Protein AF-A0AA86QGQ4-F1 (afdb_monomer_lite)

InterPro domains:
  IPR000477 Reverse transcriptase domain [PF00078] (1-124)
  IPR000477 Reverse transcriptase domain [PS50878] (1-135)
  IPR043128 Reverse transcriptase/Diguanylate cyclase domain [G3DSA:3.30.70.270] (1-129)
  IPR043502 DNA/RNA polymerase superfamily [SSF56672] (52-136)

Structure (mmCIF, N/CA/C/O backbone):
data_AF-A0AA86QGQ4-F1
#
_entry.id   AF-A0AA86QGQ4-F1
#
loop_
_atom_site.group_PDB
_atom_site.id
_atom_site.type_symbol
_atom_site.label_atom_id
_atom_site.label_alt_id
_atom_site.label_comp_id
_atom_site.label_asym_id
_atom_site.label_entity_id
_atom_site.label_seq_id
_atom_site.pdbx_PDB_ins_code
_atom_site.Cartn_x
_atom_site.Cartn_y
_atom_site.Cartn_z
_atom_site.occupancy
_atom_site.B_iso_or_equiv
_atom_site.auth_seq_id
_atom_site.auth_comp_id
_atom_site.auth_asym_id
_atom_site.auth_atom_id
_atom_site.pdbx_PDB_model_num
ATOM 1 N N . MET A 1 1 ? -1.378 15.084 10.451 1.00 90.00 1 MET A N 1
ATOM 2 C CA . MET A 1 1 ? -1.989 13.737 10.578 1.00 90.00 1 MET A CA 1
ATOM 3 C C . MET A 1 1 ? -1.169 12.907 11.557 1.00 90.00 1 MET A C 1
ATOM 5 O O . MET A 1 1 ? -0.053 13.309 11.856 1.00 90.00 1 MET A O 1
ATOM 9 N N . MET A 1 2 ? -1.687 11.784 12.059 1.00 92.56 2 MET A N 1
ATOM 10 C CA . MET A 1 2 ? -0.962 10.880 12.962 1.00 92.56 2 MET A CA 1
ATOM 11 C C . MET A 1 2 ? -1.089 9.427 12.526 1.00 92.56 2 MET A C 1
ATOM 13 O O . MET A 1 2 ? -2.192 9.002 12.208 1.00 92.56 2 MET A O 1
ATOM 17 N N . LYS A 1 3 ? 0.007 8.668 12.547 1.00 94.50 3 LYS A N 1
ATOM 18 C CA . LYS A 1 3 ? 0.001 7.211 12.410 1.00 94.50 3 LYS A CA 1
ATOM 19 C C . LYS A 1 3 ? -0.144 6.555 13.783 1.00 94.50 3 LYS A C 1
ATOM 21 O O . LYS A 1 3 ? 0.534 6.955 14.728 1.00 94.50 3 LYS A O 1
ATOM 26 N N . ILE A 1 4 ? -0.987 5.532 13.864 1.00 95.62 4 ILE A N 1
ATOM 27 C CA . ILE A 1 4 ? -1.100 4.610 14.997 1.00 95.62 4 ILE A CA 1
ATOM 28 C C . ILE A 1 4 ? -0.509 3.260 14.572 1.00 95.62 4 ILE A C 1
ATOM 30 O O . ILE A 1 4 ? -0.782 2.787 13.472 1.00 95.62 4 ILE A O 1
ATOM 34 N N . ASP A 1 5 ? 0.311 2.663 15.438 1.00 94.19 5 ASP A N 1
ATOM 35 C CA . ASP A 1 5 ? 0.969 1.364 15.236 1.00 94.19 5 ASP A CA 1
ATOM 36 C C . ASP A 1 5 ? 0.433 0.380 16.285 1.00 94.19 5 ASP A C 1
ATOM 38 O O . ASP A 1 5 ? 0.566 0.611 17.492 1.00 94.19 5 ASP A O 1
ATOM 42 N N . ILE A 1 6 ? -0.203 -0.701 15.833 1.00 94.06 6 ILE A N 1
ATOM 43 C CA . ILE A 1 6 ? -0.703 -1.771 16.703 1.00 94.06 6 ILE A CA 1
ATOM 44 C C . ILE A 1 6 ? 0.440 -2.761 16.928 1.00 94.06 6 ILE A C 1
ATOM 46 O O . ILE A 1 6 ? 1.059 -3.242 15.977 1.00 94.06 6 ILE A O 1
ATOM 50 N N . GLN A 1 7 ? 0.731 -3.098 18.182 1.00 93.12 7 GLN A N 1
ATOM 51 C CA . GLN A 1 7 ? 1.764 -4.079 18.477 1.00 93.12 7 GLN A CA 1
ATOM 52 C C . GLN A 1 7 ? 1.307 -5.471 18.010 1.00 93.12 7 GLN A C 1
ATOM 54 O O . GLN A 1 7 ? 0.253 -5.954 18.411 1.00 93.12 7 GLN A O 1
ATOM 59 N N . ASN A 1 8 ? 2.104 -6.108 17.143 1.00 89.19 8 ASN A N 1
ATOM 60 C CA . ASN A 1 8 ? 1.915 -7.488 16.675 1.00 89.19 8 ASN A CA 1
ATOM 61 C C . ASN A 1 8 ? 0.456 -7.842 16.302 1.00 89.19 8 ASN A C 1
ATOM 63 O O . ASN A 1 8 ? -0.016 -8.910 16.684 1.00 89.19 8 ASN A O 1
ATOM 67 N N . ALA A 1 9 ? -0.261 -6.968 15.585 1.00 89.44 9 ALA A N 1
ATOM 68 C CA . ALA A 1 9 ? -1.728 -6.971 15.482 1.00 89.44 9 ALA A CA 1
ATOM 69 C C . ALA A 1 9 ? -2.380 -8.357 15.251 1.00 89.44 9 ALA A C 1
ATOM 71 O O . ALA A 1 9 ? -3.313 -8.751 15.948 1.00 89.44 9 ALA A O 1
ATOM 72 N N . PHE A 1 10 ? -1.839 -9.150 14.327 1.00 89.50 10 PHE A N 1
ATOM 73 C CA . PHE A 1 10 ? -2.309 -10.509 14.033 1.00 89.50 10 PHE A CA 1
ATOM 74 C C . PHE A 1 10 ? -2.139 -11.502 15.204 1.00 89.50 10 PHE A C 1
ATOM 76 O O . PHE A 1 10 ? -2.973 -12.384 15.406 1.00 89.50 10 PHE A O 1
ATOM 83 N N . ASN A 1 11 ? -1.082 -11.353 16.001 1.00 85.94 11 ASN A N 1
ATOM 84 C CA . ASN A 1 11 ? -0.767 -12.221 17.135 1.00 85.94 11 ASN A CA 1
ATOM 85 C C . ASN A 1 11 ? -1.476 -11.768 18.426 1.00 85.94 11 ASN A C 1
ATOM 87 O O . ASN A 1 11 ? -1.742 -12.599 19.285 1.00 85.94 11 ASN A O 1
ATOM 91 N N . GLU A 1 12 ? -1.783 -10.473 18.569 1.00 85.25 12 GLU A N 1
ATOM 92 C CA . GLU A 1 12 ? -2.537 -9.926 19.714 1.00 85.25 12 GLU A CA 1
ATOM 93 C C . GLU A 1 12 ? -4.067 -9.999 19.523 1.00 85.25 12 GLU A C 1
ATOM 95 O O . GLU A 1 12 ? -4.822 -9.627 20.419 1.00 85.25 12 GLU A O 1
ATOM 100 N N . THR A 1 13 ? -4.551 -10.521 18.389 1.00 88.00 13 THR A N 1
ATOM 101 C CA . THR A 1 13 ? -5.991 -10.713 18.157 1.00 88.00 13 THR A CA 1
ATOM 102 C C . THR A 1 13 ? -6.551 -11.831 19.042 1.00 88.00 13 THR A C 1
ATOM 104 O O . THR A 1 13 ? -6.315 -13.014 18.802 1.00 88.00 13 THR A O 1
ATOM 107 N N . GLN A 1 14 ? -7.336 -11.450 20.051 1.00 88.06 14 GLN A N 1
ATOM 108 C CA . GLN A 1 14 ? -8.013 -12.376 20.964 1.00 88.06 14 GLN A CA 1
ATOM 109 C C . GLN A 1 14 ? -9.273 -12.982 20.318 1.00 88.06 14 GLN A C 1
ATOM 111 O O . GLN A 1 14 ? -9.925 -12.344 19.483 1.00 88.06 14 GLN A O 1
ATOM 116 N N . LEU A 1 15 ? -9.638 -14.209 20.712 1.00 89.00 15 LEU A N 1
ATOM 117 C CA . LEU A 1 15 ? -10.809 -14.910 20.166 1.00 89.00 15 LEU A CA 1
ATOM 118 C C . LEU A 1 15 ? -12.100 -14.139 20.456 1.00 89.00 15 LEU A C 1
ATOM 120 O O . LEU A 1 15 ? -12.967 -14.034 19.596 1.00 89.00 15 LEU A O 1
ATOM 124 N N . GLU A 1 16 ? -12.213 -13.592 21.658 1.00 91.00 16 GLU A N 1
ATOM 125 C CA . GLU A 1 16 ? -13.348 -12.826 22.156 1.00 91.00 16 GLU A CA 1
ATOM 126 C C . GLU A 1 16 ? -13.594 -11.585 21.283 1.00 91.00 16 GLU A C 1
ATOM 128 O O . GLU A 1 16 ? -14.725 -11.320 20.876 1.00 91.00 16 GLU A O 1
ATOM 133 N N . THR A 1 17 ? -12.522 -10.877 20.917 1.00 92.06 17 THR A N 1
ATOM 134 C CA . THR A 1 17 ? -12.557 -9.715 20.017 1.00 92.06 17 THR A CA 1
ATOM 135 C C . THR A 1 17 ? -12.925 -10.109 18.586 1.00 92.06 17 THR A C 1
ATOM 137 O O . THR A 1 17 ? -13.707 -9.413 17.938 1.00 92.06 17 THR A O 1
ATOM 140 N N . LEU A 1 18 ? -12.413 -11.243 18.095 1.00 93.62 18 LEU A N 1
ATOM 141 C CA . LEU A 1 18 ? -12.779 -11.792 16.787 1.00 93.62 18 LEU A CA 1
ATOM 142 C C . LEU A 1 18 ? -14.261 -12.205 16.731 1.00 93.62 18 LEU A C 1
ATOM 144 O O . LEU A 1 18 ? -14.951 -11.862 15.773 1.00 93.62 18 LEU A O 1
ATOM 148 N N . LEU A 1 19 ? -14.762 -12.908 17.751 1.00 93.88 19 LEU A N 1
ATOM 149 C CA . LEU A 1 19 ? -16.170 -13.297 17.866 1.00 93.88 19 LEU A CA 1
ATOM 150 C C . LEU A 1 19 ? -17.071 -12.060 17.911 1.00 93.88 19 LEU A C 1
ATOM 152 O O . LEU A 1 19 ? -17.974 -11.949 17.088 1.00 93.88 19 LEU A O 1
ATOM 156 N N . TYR A 1 20 ? -16.768 -11.090 18.778 1.00 94.81 20 TYR A N 1
ATOM 157 C CA . TYR A 1 20 ? -17.507 -9.829 18.858 1.00 94.81 20 TYR A CA 1
ATOM 158 C C . TYR A 1 20 ? -17.520 -9.076 17.516 1.00 94.81 20 TYR A C 1
ATOM 160 O O . TYR A 1 20 ? -18.579 -8.650 17.062 1.00 94.81 20 TYR A O 1
ATOM 168 N N . GLY A 1 21 ? -16.372 -8.978 16.836 1.00 94.94 21 GLY A N 1
ATOM 169 C CA . GLY A 1 21 ? -16.259 -8.337 15.522 1.00 94.94 21 GLY A CA 1
ATOM 170 C C . GLY A 1 21 ? -17.014 -9.052 14.393 1.00 94.94 21 GLY A C 1
ATOM 171 O O . GLY A 1 21 ? -17.469 -8.407 13.445 1.00 94.94 21 GLY A O 1
ATOM 172 N N . MET A 1 22 ? -17.193 -10.373 14.504 1.00 96.19 22 MET A N 1
ATOM 173 C CA . MET A 1 22 ? -18.050 -11.168 13.619 1.00 96.19 22 MET A CA 1
ATOM 174 C C . MET A 1 22 ? -19.542 -11.026 13.964 1.00 96.19 22 MET A C 1
ATOM 176 O O . MET A 1 22 ? -20.366 -10.924 13.055 1.00 96.19 22 MET A O 1
ATOM 180 N N . GLU A 1 23 ? -19.906 -10.980 15.248 1.00 95.25 23 GLU A N 1
ATOM 181 C CA . GLU A 1 23 ? -21.285 -10.770 15.709 1.00 95.25 23 GLU A CA 1
ATOM 182 C C . GLU A 1 23 ? -21.814 -9.383 15.324 1.00 95.25 23 GLU A C 1
ATOM 184 O O . GLU A 1 23 ? -22.908 -9.284 14.765 1.00 95.25 23 GLU A O 1
ATOM 189 N N . THR A 1 24 ? -21.033 -8.314 15.530 1.00 94.19 24 THR A N 1
ATOM 190 C CA . THR A 1 24 ? -21.421 -6.948 15.129 1.00 94.19 24 THR A CA 1
ATOM 191 C C . THR A 1 24 ? -21.590 -6.806 13.616 1.00 94.19 24 THR A C 1
ATOM 193 O O . THR A 1 24 ? -22.401 -6.003 13.163 1.00 94.19 24 THR A O 1
ATOM 196 N N . GLN A 1 25 ? -20.872 -7.615 12.828 1.00 94.38 25 GLN A N 1
ATOM 197 C CA . GLN A 1 25 ? -20.995 -7.683 11.366 1.00 94.38 25 GLN A CA 1
ATOM 198 C C . GLN A 1 25 ? -21.999 -8.749 10.883 1.00 94.38 25 GLN A C 1
ATOM 200 O O . GLN A 1 25 ? -22.049 -9.056 9.692 1.00 94.38 25 GLN A O 1
ATOM 205 N N . LEU A 1 26 ? -22.822 -9.296 11.788 1.00 95.69 26 LEU A N 1
ATOM 206 C CA . LEU A 1 26 ? -23.903 -10.250 11.502 1.00 95.69 26 LEU A CA 1
ATOM 207 C C . LEU A 1 26 ? -23.443 -11.541 10.792 1.00 95.69 26 LEU A C 1
ATOM 209 O O . LEU A 1 26 ? -24.221 -12.184 10.081 1.00 95.69 26 LEU A O 1
ATOM 213 N N . VAL A 1 27 ? -22.186 -11.952 10.992 1.00 95.25 27 VAL A N 1
ATOM 214 C CA . VAL A 1 27 ? -21.638 -13.196 10.432 1.00 95.25 27 VAL A CA 1
ATOM 215 C C . VAL A 1 27 ? -22.379 -14.396 11.044 1.00 95.25 27 VAL A C 1
ATOM 217 O O . VAL A 1 27 ? -22.382 -14.531 12.271 1.00 95.25 27 VAL A O 1
ATOM 220 N N . PRO A 1 28 ? -22.982 -15.302 10.244 1.00 96.38 28 PRO A N 1
ATOM 221 C CA . PRO A 1 28 ? -23.751 -16.430 10.771 1.00 96.38 28 PRO A CA 1
ATOM 222 C C . PRO A 1 28 ? -22.933 -17.340 11.693 1.00 96.38 28 PRO A C 1
ATOM 224 O O . PRO A 1 28 ? -21.787 -17.669 11.387 1.00 96.38 28 PRO A O 1
ATOM 227 N N . MET A 1 29 ? -23.542 -17.818 12.783 1.00 95.12 29 MET A N 1
ATOM 228 C CA . MET A 1 29 ? -22.889 -18.653 13.806 1.00 95.12 29 MET A CA 1
ATOM 229 C C . MET A 1 29 ? -22.156 -19.875 13.221 1.00 95.12 29 MET A C 1
ATOM 231 O O . MET A 1 29 ? -21.069 -20.225 13.671 1.00 95.12 29 MET A O 1
ATOM 235 N N . GLN A 1 30 ? -22.712 -20.510 12.185 1.00 95.44 30 GLN A N 1
ATOM 236 C CA . GLN A 1 30 ? -22.085 -21.644 11.498 1.00 95.44 30 GLN A CA 1
ATOM 237 C C . GLN A 1 30 ? -20.770 -21.240 10.810 1.00 95.44 30 GLN A C 1
ATOM 239 O O . GLN A 1 30 ? -19.799 -21.994 10.845 1.00 95.44 30 GLN A O 1
ATOM 244 N N . THR A 1 31 ? -20.722 -20.037 10.231 1.00 94.75 31 THR A N 1
ATOM 245 C CA . THR A 1 31 ? -19.514 -19.448 9.642 1.00 94.75 31 THR A CA 1
ATOM 246 C C . THR A 1 31 ? -18.506 -19.078 10.727 1.00 94.75 31 THR A C 1
ATOM 248 O O . THR A 1 31 ? -17.332 -19.397 10.576 1.00 94.75 31 THR A O 1
ATOM 251 N N . GLN A 1 32 ? -18.947 -18.487 11.845 1.00 94.25 32 GLN A N 1
ATOM 252 C CA . GLN A 1 32 ? -18.066 -18.178 12.979 1.00 94.25 32 GLN A CA 1
ATOM 253 C C . GLN A 1 32 ? -17.372 -19.442 13.511 1.00 94.25 32 GLN A C 1
ATOM 255 O O . GLN A 1 32 ? -16.147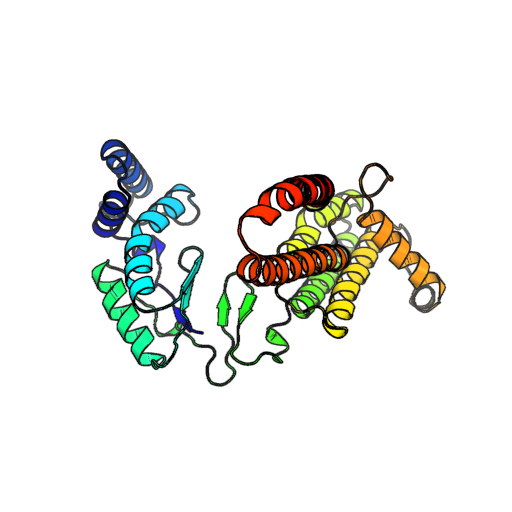 -19.499 13.573 1.00 94.25 32 GLN A O 1
ATOM 260 N N . LEU A 1 33 ? -18.144 -20.497 13.804 1.00 92.50 33 LEU A N 1
ATOM 261 C CA . LEU A 1 33 ? -17.621 -21.786 14.275 1.00 92.50 33 LEU A CA 1
ATOM 262 C C . LEU A 1 33 ? -16.640 -22.420 13.276 1.00 92.50 33 LEU A C 1
ATOM 264 O O . LEU A 1 33 ? -15.619 -22.975 13.683 1.00 92.50 33 LEU A O 1
ATOM 268 N N . TYR A 1 34 ? -16.919 -22.313 11.973 1.00 93.19 34 TYR A N 1
ATOM 269 C CA . TYR A 1 34 ? -16.023 -22.784 10.916 1.00 93.19 34 TYR A CA 1
ATOM 270 C C . TYR A 1 34 ? -14.697 -22.002 10.886 1.00 93.19 34 TYR A C 1
ATOM 272 O O . TYR A 1 34 ? -13.629 -22.614 10.856 1.00 93.19 34 TYR A O 1
ATOM 280 N N . LEU A 1 35 ? -14.747 -20.667 10.960 1.00 91.56 35 LEU A N 1
ATOM 281 C CA . LEU A 1 35 ? -13.560 -19.805 10.992 1.00 91.56 35 LEU A CA 1
ATOM 282 C C . LEU A 1 35 ? -12.705 -20.064 12.242 1.00 91.56 35 LEU A C 1
ATOM 284 O O . LEU A 1 35 ? -11.505 -20.313 12.120 1.00 91.56 35 LEU A O 1
ATOM 288 N N . CYS A 1 36 ? -13.316 -20.102 13.429 1.00 89.56 36 CYS A N 1
ATOM 289 C CA . CYS A 1 36 ? -12.626 -20.415 14.682 1.00 89.56 36 CYS A CA 1
ATOM 290 C C . CYS A 1 36 ? -11.993 -21.817 14.656 1.00 89.56 36 CYS A C 1
ATOM 292 O O . CYS A 1 36 ? -10.842 -21.973 15.063 1.00 89.56 36 CYS A O 1
ATOM 294 N N . GLY A 1 37 ? -12.692 -22.819 14.110 1.00 88.25 37 GLY A N 1
ATOM 295 C CA . GLY A 1 37 ? -12.154 -24.169 13.926 1.00 88.25 37 GLY A CA 1
ATOM 296 C C . GLY A 1 37 ? -10.944 -24.216 12.985 1.00 88.25 37 GLY A C 1
ATOM 297 O O . GLY A 1 37 ? -9.975 -24.920 13.268 1.00 88.25 37 GLY A O 1
ATOM 298 N N . LEU A 1 38 ? -10.943 -23.428 11.903 1.00 88.12 38 LEU A N 1
ATOM 299 C CA . LEU A 1 38 ? -9.787 -23.306 11.006 1.00 88.12 38 LEU A CA 1
ATOM 300 C C . LEU A 1 38 ? -8.592 -22.603 11.665 1.00 88.12 38 LEU A C 1
ATOM 302 O O . LEU A 1 38 ? -7.455 -23.005 11.415 1.00 88.12 38 LEU A O 1
ATOM 306 N N . ILE A 1 39 ? -8.815 -21.578 12.493 1.00 86.88 39 ILE A N 1
ATOM 307 C CA . ILE A 1 39 ? -7.749 -20.892 13.249 1.00 86.88 39 ILE A CA 1
ATOM 308 C C . ILE A 1 39 ? -7.145 -21.841 14.293 1.00 86.88 39 ILE A C 1
ATOM 310 O O . ILE A 1 39 ? -5.923 -21.970 14.387 1.00 86.88 39 ILE A O 1
ATOM 314 N N . GLN A 1 40 ? -7.985 -22.569 15.032 1.00 84.38 40 GLN A N 1
ATOM 315 C CA . GLN A 1 40 ? -7.541 -23.555 16.018 1.00 84.38 40 GLN A CA 1
ATOM 316 C C . GLN A 1 40 ? -6.762 -24.711 15.363 1.00 84.38 40 GLN A C 1
ATOM 318 O O . GLN A 1 40 ? -5.750 -25.163 15.899 1.00 84.38 40 GLN A O 1
ATOM 323 N N . ALA A 1 41 ? -7.185 -25.165 14.178 1.00 83.31 41 ALA A N 1
ATOM 324 C CA . ALA A 1 41 ? -6.483 -26.199 13.417 1.00 83.31 41 ALA A CA 1
ATOM 325 C C . ALA A 1 41 ? -5.104 -25.740 12.900 1.00 83.31 41 ALA A C 1
ATOM 327 O O . ALA A 1 41 ? -4.188 -26.556 12.801 1.00 83.31 41 ALA A O 1
ATOM 328 N N . GLN A 1 42 ? -4.924 -24.449 12.602 1.00 79.12 42 GLN A N 1
ATOM 329 C CA . GLN A 1 42 ? -3.620 -23.890 12.222 1.00 79.12 42 GLN A CA 1
ATOM 330 C C . GLN A 1 42 ? -2.667 -23.806 13.419 1.00 79.12 42 GLN A C 1
ATOM 332 O O . GLN A 1 42 ? -1.509 -24.207 13.311 1.00 79.12 42 GLN A O 1
ATOM 337 N N . ASN A 1 43 ? -3.170 -23.384 14.581 1.00 75.62 43 ASN A N 1
ATOM 338 C CA . ASN A 1 43 ? -2.402 -23.288 15.826 1.00 75.62 43 ASN A CA 1
ATOM 339 C C . ASN A 1 43 ? -2.235 -24.638 16.559 1.00 75.62 43 ASN A C 1
ATOM 341 O O . ASN A 1 43 ? -1.883 -24.673 17.731 1.00 75.62 43 ASN A O 1
ATOM 345 N N . CYS A 1 44 ? -2.418 -25.782 15.888 1.00 63.81 44 CYS A N 1
ATOM 346 C CA . CYS A 1 44 ? -2.459 -27.123 16.500 1.00 63.81 44 CYS A CA 1
ATOM 347 C C . CYS A 1 44 ? -1.176 -27.613 17.218 1.00 63.81 44 CYS A C 1
ATOM 349 O O . CYS A 1 44 ? -1.159 -28.729 17.738 1.00 63.81 44 CYS A O 1
ATOM 351 N N . ARG A 1 45 ? -0.107 -26.805 17.270 1.00 60.06 45 ARG A N 1
ATOM 352 C CA . ARG A 1 45 ? 1.091 -27.034 18.106 1.00 60.06 45 ARG A CA 1
ATOM 353 C C . ARG A 1 45 ? 1.092 -26.230 19.410 1.00 60.06 45 ARG A C 1
ATOM 355 O O . ARG A 1 45 ? 1.811 -26.595 20.334 1.00 60.06 45 ARG A O 1
ATOM 362 N N . GLU A 1 46 ? 0.297 -25.169 19.488 1.00 60.78 46 GLU A N 1
ATOM 363 C CA . GLU A 1 46 ? 0.141 -24.295 20.647 1.00 60.78 46 GLU A CA 1
ATOM 364 C C . GLU A 1 46 ? -1.255 -24.509 21.235 1.00 60.78 46 GLU A C 1
ATOM 366 O O . GLU A 1 46 ? -2.251 -23.937 20.794 1.00 60.78 46 GLU A O 1
ATOM 371 N N . THR A 1 47 ? -1.355 -25.385 22.234 1.00 48.59 47 THR A N 1
ATOM 372 C CA . THR A 1 47 ? -2.641 -25.689 22.865 1.00 48.59 47 THR A CA 1
ATOM 373 C C . THR A 1 47 ? -3.232 -24.435 23.514 1.00 48.59 47 THR A C 1
ATOM 375 O O . THR A 1 47 ? -2.752 -24.011 24.564 1.00 48.59 47 THR A O 1
ATOM 378 N N . ALA A 1 48 ? -4.303 -23.918 22.900 1.00 54.88 48 ALA A N 1
ATOM 379 C CA . ALA A 1 48 ? -5.077 -22.726 23.266 1.00 54.88 48 ALA A CA 1
ATOM 380 C C . ALA A 1 48 ? -4.562 -21.346 22.791 1.00 54.88 48 ALA A C 1
ATOM 382 O O . ALA A 1 48 ? -5.030 -20.340 23.321 1.00 54.88 48 ALA A O 1
ATOM 383 N N . SER A 1 49 ? -3.704 -21.255 21.762 1.00 61.88 49 SER A N 1
ATOM 384 C CA . SER A 1 49 ? -3.532 -19.982 21.035 1.00 61.88 49 SER A CA 1
ATOM 385 C C . SER A 1 49 ? -4.517 -19.862 19.856 1.00 61.88 49 SER A C 1
ATOM 387 O O . SER A 1 49 ? -4.786 -20.829 19.141 1.00 61.88 49 SER A O 1
ATOM 389 N N . TYR A 1 50 ? -5.085 -18.666 19.672 1.00 70.12 50 TYR A N 1
ATOM 390 C CA . TYR A 1 50 ? -5.956 -18.303 18.537 1.00 70.12 50 TYR A CA 1
ATOM 391 C C . TYR A 1 50 ? -5.270 -17.301 17.592 1.00 70.12 50 TYR A C 1
ATOM 393 O O . TYR A 1 50 ? -5.927 -16.593 16.831 1.00 70.12 50 TYR A O 1
ATOM 401 N N . ASN A 1 51 ? -3.935 -17.265 17.640 1.00 79.31 51 ASN A N 1
ATOM 402 C CA . ASN A 1 51 ? -3.080 -16.347 16.896 1.00 79.31 51 ASN A CA 1
ATOM 403 C C . ASN A 1 51 ? -3.415 -16.393 15.397 1.00 79.31 51 ASN A C 1
ATOM 405 O O . ASN A 1 51 ? -3.484 -17.472 14.797 1.00 79.31 51 ASN A O 1
ATOM 409 N N . LEU A 1 52 ? -3.593 -15.232 14.765 1.00 86.25 52 LEU A N 1
ATOM 410 C CA . LEU A 1 52 ? -3.858 -15.176 13.333 1.00 86.25 52 LEU A CA 1
ATOM 411 C C . LEU A 1 52 ? -2.535 -15.343 12.573 1.00 86.25 52 LEU A C 1
ATOM 413 O O . LEU A 1 52 ? -1.666 -14.476 12.592 1.00 86.25 52 LEU A O 1
ATOM 417 N N . VAL A 1 53 ? -2.357 -16.484 11.905 1.00 84.69 53 VAL A N 1
ATOM 418 C CA . VAL A 1 53 ? -1.100 -16.822 11.220 1.00 84.69 53 VAL A CA 1
ATOM 419 C C . VAL A 1 53 ? -0.839 -15.848 10.067 1.00 84.69 53 VAL A C 1
ATOM 421 O O . VAL A 1 53 ? -1.614 -15.794 9.108 1.00 84.69 53 VAL A O 1
ATOM 424 N N . GLN A 1 54 ? 0.254 -15.086 10.150 1.00 82.12 54 GLN A N 1
ATOM 425 C CA . GLN A 1 54 ? 0.657 -14.131 9.113 1.00 82.12 54 GLN A CA 1
ATOM 426 C C . GLN A 1 54 ? 0.910 -14.832 7.768 1.00 82.12 54 GLN A C 1
ATOM 428 O O . GLN A 1 54 ? 1.403 -15.959 7.717 1.00 82.12 54 GLN A O 1
ATOM 433 N N . GLY A 1 55 ? 0.556 -14.165 6.667 1.00 79.31 55 GLY A N 1
ATOM 434 C CA . GLY A 1 55 ? 0.644 -14.730 5.315 1.00 79.31 55 GLY A CA 1
ATOM 435 C C . GLY A 1 55 ? -0.510 -15.664 4.920 1.00 79.31 55 GLY A C 1
ATOM 436 O O . GLY A 1 55 ? -0.533 -16.137 3.787 1.00 79.31 55 GLY A O 1
ATOM 437 N N . ASN A 1 56 ? -1.488 -15.914 5.801 1.00 82.19 56 ASN A N 1
ATOM 438 C CA . ASN A 1 56 ? -2.725 -16.611 5.445 1.00 82.19 56 ASN A CA 1
ATOM 439 C C . ASN A 1 56 ? -3.853 -15.612 5.122 1.00 82.19 56 ASN A C 1
ATOM 441 O O . ASN A 1 56 ? -4.222 -14.790 5.958 1.00 82.19 56 ASN A O 1
ATOM 445 N N . ASN A 1 57 ? -4.471 -15.744 3.945 1.00 82.94 57 ASN A N 1
ATOM 446 C CA . ASN A 1 57 ? -5.625 -14.938 3.523 1.00 82.94 57 ASN A CA 1
ATOM 447 C C . ASN A 1 57 ? -6.791 -14.979 4.533 1.00 82.94 57 ASN A C 1
ATOM 449 O O . ASN A 1 57 ? -7.496 -13.985 4.703 1.00 82.94 57 ASN A O 1
ATOM 453 N N . LEU A 1 58 ? -6.987 -16.113 5.221 1.00 88.06 58 LEU A N 1
ATOM 454 C CA . LEU A 1 58 ? -8.020 -16.256 6.250 1.00 88.06 58 LEU A CA 1
ATOM 455 C C . LEU A 1 58 ? -7.745 -15.359 7.464 1.00 88.06 58 LEU A C 1
ATOM 457 O O . LEU A 1 58 ? -8.668 -14.763 8.014 1.00 88.06 58 LEU A O 1
ATOM 461 N N . SER A 1 59 ? -6.474 -15.238 7.850 1.00 90.06 59 SER A N 1
ATOM 462 C CA . SER A 1 59 ? -6.026 -14.391 8.956 1.00 90.06 59 SER A CA 1
ATOM 463 C C . SER A 1 59 ? -6.287 -12.916 8.669 1.00 90.06 59 SER A C 1
ATOM 465 O O . SER A 1 59 ? -6.762 -12.213 9.552 1.00 90.06 59 SER A O 1
ATOM 467 N N . SER A 1 60 ? -6.071 -12.448 7.435 1.00 90.06 60 SER A N 1
ATOM 468 C CA . SER A 1 60 ? -6.386 -11.064 7.038 1.00 90.06 60 SER A CA 1
ATOM 469 C C . SER A 1 60 ? -7.886 -10.755 7.120 1.00 90.06 60 SER A C 1
ATOM 471 O O . SER A 1 60 ? -8.275 -9.676 7.570 1.00 90.06 60 SER A O 1
ATOM 473 N N . LEU A 1 61 ? -8.741 -11.712 6.739 1.00 91.81 61 LEU A N 1
ATOM 474 C CA . LEU A 1 61 ? -10.195 -11.595 6.888 1.00 91.81 61 LEU A CA 1
ATOM 475 C C . LEU A 1 61 ? -10.617 -11.587 8.368 1.00 91.81 61 LEU A C 1
ATOM 477 O O . LEU A 1 61 ? -11.407 -10.743 8.776 1.00 91.81 61 LEU A O 1
ATOM 481 N N . CYS A 1 62 ? -10.061 -12.480 9.188 1.00 92.81 62 CYS A N 1
ATOM 482 C CA . CYS A 1 62 ? -10.362 -12.529 10.622 1.00 92.81 62 CYS A CA 1
ATOM 483 C C . CYS A 1 62 ? -9.871 -11.269 11.353 1.00 92.81 62 CYS A C 1
ATOM 485 O O . CYS A 1 62 ? -10.601 -10.715 12.172 1.00 92.81 62 CYS A O 1
ATOM 487 N N . PHE A 1 63 ? -8.696 -10.744 10.998 1.00 93.38 63 PHE A N 1
ATOM 488 C CA . PHE A 1 63 ? -8.221 -9.466 11.522 1.00 93.38 63 PHE A CA 1
ATOM 489 C C . PHE A 1 63 ? -9.158 -8.315 11.129 1.00 93.38 63 PHE A C 1
ATOM 491 O O . PHE A 1 63 ? -9.501 -7.490 11.971 1.00 93.38 63 PHE A O 1
ATOM 498 N N . SER A 1 64 ? -9.664 -8.312 9.889 1.00 93.56 64 SER A N 1
ATOM 499 C CA . SER A 1 64 ? -10.651 -7.331 9.414 1.00 93.56 64 SER A CA 1
ATOM 500 C C . SER A 1 64 ? -11.972 -7.388 10.201 1.00 93.56 64 SER A C 1
ATOM 502 O O . SER A 1 64 ? -12.568 -6.344 10.467 1.00 93.56 64 SER A O 1
ATOM 504 N N . TYR A 1 65 ? -12.408 -8.576 10.642 1.00 94.69 65 TYR A N 1
ATOM 505 C CA . TYR A 1 65 ? -13.528 -8.697 11.580 1.00 94.69 65 TYR A CA 1
ATOM 506 C C . TYR A 1 65 ? -13.192 -8.107 12.957 1.00 94.69 65 TYR A C 1
ATOM 508 O O . TYR A 1 65 ? -13.954 -7.285 13.461 1.00 94.69 65 TYR A O 1
ATOM 516 N N . ALA A 1 66 ? -12.047 -8.475 13.540 1.00 94.44 66 ALA A N 1
ATOM 517 C CA . ALA A 1 66 ? -11.640 -8.058 14.885 1.00 94.44 66 ALA A CA 1
ATOM 518 C C . ALA A 1 66 ? -11.357 -6.545 15.021 1.00 94.44 66 ALA A C 1
ATOM 520 O O . ALA A 1 66 ? -11.658 -5.953 16.057 1.00 94.44 66 ALA A O 1
ATOM 521 N N . ILE A 1 67 ? -10.789 -5.907 13.990 1.00 94.94 67 ILE A N 1
ATOM 522 C CA . ILE A 1 67 ? -10.381 -4.492 14.026 1.00 94.94 67 ILE A CA 1
ATOM 523 C C . ILE A 1 67 ? -11.550 -3.520 13.788 1.00 94.94 67 ILE A C 1
ATOM 525 O O . ILE A 1 67 ? -11.546 -2.406 14.314 1.00 94.94 67 ILE A O 1
ATOM 529 N N . GLN A 1 68 ? -12.569 -3.918 13.018 1.00 95.12 68 GLN A N 1
ATOM 530 C CA . GLN A 1 68 ? -13.620 -3.009 12.542 1.00 95.12 68 GLN A CA 1
ATOM 531 C C . GLN A 1 68 ? -14.422 -2.305 13.657 1.00 95.12 68 GLN A C 1
ATOM 533 O O . GLN A 1 68 ? -14.613 -1.095 13.520 1.00 95.12 68 GLN A O 1
ATOM 538 N N . PRO A 1 69 ? -14.832 -2.945 14.775 1.00 94.75 69 PRO A N 1
ATOM 539 C CA . PRO A 1 69 ? -15.504 -2.230 15.866 1.00 94.75 69 PRO A CA 1
ATOM 540 C C . PRO A 1 69 ? -14.630 -1.124 16.478 1.00 94.75 69 PRO A C 1
ATOM 542 O O . PRO A 1 69 ? -15.124 -0.065 16.860 1.00 94.75 69 PRO A O 1
ATOM 545 N N . ILE A 1 70 ? -13.309 -1.326 16.504 1.00 95.50 70 ILE A N 1
ATOM 546 C CA . ILE A 1 70 ? -12.337 -0.338 16.990 1.00 95.50 70 ILE A CA 1
ATOM 547 C C . ILE A 1 70 ? -12.242 0.838 16.013 1.00 95.50 70 ILE A C 1
ATOM 549 O O . ILE A 1 70 ? -12.241 1.997 16.430 1.00 95.50 70 ILE A O 1
ATOM 553 N N . LEU A 1 71 ? -12.229 0.553 14.705 1.00 95.75 71 LEU A N 1
ATOM 554 C CA . LEU A 1 71 ? -12.285 1.573 13.655 1.00 95.75 71 LEU A CA 1
ATOM 555 C C . LEU A 1 71 ? -13.601 2.367 13.699 1.00 95.75 71 LEU A C 1
ATOM 557 O O . LEU A 1 71 ? -13.598 3.565 13.431 1.00 95.75 71 LEU A O 1
ATOM 561 N N . GLU A 1 72 ? -14.724 1.737 14.045 1.00 94.81 72 GLU A N 1
ATOM 562 C CA . GLU A 1 72 ? -16.014 2.412 14.229 1.00 94.81 72 GLU A CA 1
ATOM 563 C C . GLU A 1 72 ? -16.029 3.328 15.460 1.00 94.81 72 GLU A C 1
ATOM 565 O O . GLU A 1 72 ? -16.481 4.466 15.349 1.00 94.81 72 GLU A O 1
ATOM 570 N N . GLU A 1 73 ? -15.476 2.907 16.602 1.00 95.31 73 GLU A N 1
ATOM 571 C CA . GLU A 1 73 ? -15.304 3.790 17.767 1.00 95.31 73 GLU A CA 1
ATOM 572 C C . GLU A 1 73 ? -14.330 4.952 17.487 1.00 95.31 73 GLU A C 1
ATOM 574 O O . GLU A 1 73 ? -14.609 6.090 17.870 1.00 95.31 73 GLU A O 1
ATOM 579 N N . LEU A 1 74 ? -13.228 4.717 16.757 1.00 94.94 74 LEU A N 1
ATOM 580 C CA . LEU A 1 74 ? -12.324 5.782 16.293 1.00 94.94 74 LEU A CA 1
ATOM 581 C C . LEU A 1 74 ? -13.059 6.807 15.411 1.00 94.94 74 LEU A C 1
ATOM 583 O O . LEU A 1 74 ? -12.936 8.014 15.638 1.00 94.94 74 LEU A O 1
ATOM 587 N N . ARG A 1 75 ? -13.861 6.333 14.443 1.00 95.12 75 ARG A N 1
ATOM 588 C CA . ARG A 1 75 ? -14.630 7.166 13.494 1.00 95.12 75 ARG A CA 1
ATOM 589 C C . ARG A 1 75 ? -15.659 8.084 14.164 1.00 95.12 75 ARG A C 1
ATOM 591 O O . ARG A 1 75 ? -16.054 9.075 13.558 1.00 95.12 75 ARG A O 1
ATOM 598 N N . LYS A 1 76 ? -16.078 7.804 15.406 1.00 94.88 76 LYS A N 1
ATOM 599 C CA . LYS A 1 76 ? -16.975 8.689 16.180 1.00 94.88 76 LYS A CA 1
ATOM 600 C C . LYS A 1 76 ? -16.289 9.961 16.681 1.00 94.88 76 LYS A C 1
ATOM 602 O O . LYS A 1 76 ? -16.989 10.932 16.961 1.00 94.88 76 LYS A O 1
ATOM 607 N N . LYS A 1 77 ? -14.956 9.963 16.823 1.00 94.00 77 LYS A N 1
ATOM 608 C CA . LYS A 1 77 ? -14.181 11.134 17.273 1.00 94.00 77 LYS A CA 1
ATOM 609 C C . LYS A 1 77 ? -13.310 11.742 16.170 1.00 94.00 77 LYS A C 1
ATOM 611 O O . LYS A 1 77 ? -13.191 12.962 16.117 1.00 94.00 77 LYS A O 1
ATOM 616 N N . TYR A 1 78 ? -12.728 10.923 15.296 1.00 95.31 78 TYR A N 1
ATOM 617 C CA . TYR A 1 78 ? -11.768 11.373 14.288 1.00 95.31 78 TYR A CA 1
ATOM 618 C C . TYR A 1 78 ? -12.120 10.887 12.885 1.00 95.31 78 TYR A C 1
ATOM 620 O O . TYR A 1 78 ? -12.648 9.791 12.697 1.00 95.31 78 TYR A O 1
ATOM 628 N N . ARG A 1 79 ? -11.705 11.648 11.871 1.00 93.81 79 ARG A N 1
ATOM 629 C CA . ARG A 1 79 ? -11.568 11.113 10.514 1.00 93.81 79 ARG A CA 1
ATOM 630 C C . ARG A 1 79 ? -10.333 10.210 10.474 1.00 93.81 79 ARG A C 1
ATOM 632 O O . ARG A 1 79 ? -9.264 10.618 10.930 1.00 93.81 79 ARG A O 1
ATOM 639 N N . ILE A 1 80 ? -10.476 9.006 9.923 1.00 94.19 80 ILE A N 1
ATOM 640 C CA . ILE A 1 80 ? -9.381 8.034 9.812 1.00 94.19 80 ILE A CA 1
ATOM 641 C C . ILE A 1 80 ? -9.262 7.472 8.394 1.00 94.19 80 ILE A C 1
ATOM 643 O O . ILE A 1 80 ? -10.269 7.308 7.702 1.00 94.19 80 ILE A O 1
ATOM 647 N N . SER A 1 81 ? -8.037 7.111 8.020 1.00 90.81 81 SER A N 1
ATOM 648 C CA . SER A 1 81 ? -7.707 6.263 6.870 1.00 90.81 81 SER A CA 1
ATOM 649 C C . SER A 1 81 ? -7.022 5.006 7.401 1.00 90.81 81 SER A C 1
ATOM 651 O O . SER A 1 81 ? -6.192 5.103 8.299 1.00 90.81 81 SER A O 1
ATOM 653 N N . CYS A 1 82 ? -7.360 3.826 6.890 1.00 91.50 82 CYS A N 1
ATOM 654 C CA . CYS A 1 82 ? -6.849 2.561 7.425 1.00 91.50 82 CYS A CA 1
ATOM 655 C C . CYS A 1 82 ? -6.635 1.528 6.316 1.00 91.50 82 CYS A C 1
ATOM 657 O O . CYS A 1 82 ? -7.477 1.399 5.426 1.00 91.50 82 CYS A O 1
ATOM 659 N N . TYR A 1 83 ? -5.542 0.774 6.405 1.00 88.38 83 TYR A N 1
ATOM 660 C CA . TYR A 1 83 ? -5.229 -0.348 5.526 1.00 88.38 83 TYR A CA 1
ATOM 661 C C . TYR A 1 83 ? -4.592 -1.468 6.357 1.00 88.38 83 TYR A C 1
ATOM 663 O O . TYR A 1 83 ? -3.499 -1.302 6.889 1.00 88.38 83 TYR A O 1
ATOM 671 N N . ALA A 1 84 ? -5.304 -2.591 6.503 1.00 87.75 84 ALA A N 1
ATOM 672 C CA . ALA A 1 84 ? -5.003 -3.619 7.504 1.00 87.75 84 ALA A CA 1
ATOM 673 C C . ALA A 1 84 ? -4.823 -3.012 8.917 1.00 87.75 84 ALA A C 1
ATOM 675 O O . ALA A 1 84 ? -5.764 -2.415 9.442 1.00 87.75 84 ALA A O 1
ATOM 676 N N . ASP A 1 85 ? -3.654 -3.184 9.532 1.00 88.56 85 ASP A N 1
ATOM 677 C CA . ASP A 1 85 ? -3.258 -2.650 10.840 1.00 88.56 85 ASP A CA 1
ATOM 678 C C . ASP A 1 85 ? -2.627 -1.244 10.782 1.00 88.56 85 ASP A C 1
ATOM 680 O O . ASP A 1 85 ? -2.507 -0.582 11.814 1.00 88.56 85 ASP A O 1
ATOM 684 N N . ASP A 1 86 ? -2.297 -0.746 9.587 1.00 89.56 86 ASP A N 1
ATOM 685 C CA . ASP A 1 86 ? -1.801 0.613 9.361 1.00 89.56 86 ASP A CA 1
ATOM 686 C C . ASP A 1 86 ? -2.971 1.615 9.447 1.00 89.56 86 ASP A C 1
ATOM 688 O O . ASP A 1 86 ? -3.902 1.582 8.635 1.00 89.56 86 ASP A O 1
ATOM 692 N N . ILE A 1 87 ? -2.946 2.524 10.430 1.00 94.38 87 ILE A N 1
ATOM 693 C CA . ILE A 1 87 ? -4.028 3.497 10.682 1.00 94.38 87 ILE A CA 1
ATOM 694 C C . ILE A 1 87 ? -3.468 4.924 10.726 1.00 94.38 87 ILE A C 1
ATOM 696 O O . ILE A 1 87 ? -2.572 5.226 11.513 1.00 94.38 87 ILE A O 1
ATOM 700 N N . ILE A 1 88 ? -4.048 5.824 9.927 1.00 93.75 88 ILE A N 1
ATOM 701 C CA . ILE A 1 88 ? -3.868 7.279 10.003 1.00 93.75 88 ILE A CA 1
ATOM 702 C C . ILE A 1 88 ? -5.108 7.945 10.613 1.00 93.75 88 ILE A C 1
ATOM 704 O O . ILE A 1 88 ? -6.242 7.620 10.266 1.00 93.75 88 ILE A O 1
ATOM 708 N N . ILE A 1 89 ? -4.875 8.939 11.472 1.00 94.25 89 ILE A N 1
ATOM 709 C CA . ILE A 1 89 ? -5.872 9.779 12.141 1.00 94.25 89 ILE A CA 1
ATOM 710 C C . ILE A 1 89 ? -5.663 11.259 11.766 1.00 94.25 89 ILE A C 1
ATOM 712 O O . ILE A 1 89 ? -4.541 11.782 11.783 1.00 94.25 89 ILE A O 1
ATOM 716 N N . GLU A 1 90 ? -6.753 11.966 11.457 1.00 91.81 90 GLU A N 1
ATOM 717 C CA . GLU A 1 90 ? -6.780 13.430 11.380 1.00 91.81 90 GLU A CA 1
ATOM 718 C C . GLU A 1 90 ? -6.995 14.010 12.792 1.00 91.81 90 GLU A C 1
ATOM 720 O O . GLU A 1 90 ? -8.066 13.873 13.375 1.00 91.81 90 GLU A O 1
ATOM 725 N N . ILE A 1 91 ? -5.944 14.615 13.359 1.00 86.50 91 ILE A N 1
ATOM 726 C CA . ILE A 1 91 ? -5.862 15.012 14.781 1.00 86.50 91 ILE A CA 1
ATOM 727 C C . ILE A 1 91 ? -6.837 16.152 15.140 1.00 86.50 91 ILE A C 1
ATOM 729 O O . ILE A 1 91 ? -7.357 16.210 16.255 1.00 86.50 91 ILE A O 1
ATOM 733 N N . GLY A 1 92 ? -7.077 17.081 14.210 1.00 84.62 92 GLY A N 1
ATOM 734 C CA . GLY A 1 92 ? -7.854 18.291 14.475 1.00 84.62 92 GLY A CA 1
ATOM 735 C C . GLY A 1 92 ? -7.160 19.216 15.483 1.00 84.62 92 GLY A C 1
ATOM 736 O O . GLY A 1 92 ? -6.121 19.792 15.172 1.00 84.62 92 GLY A O 1
ATOM 737 N N . GLN A 1 93 ? -7.760 19.376 16.667 1.00 85.56 93 GLN A N 1
ATOM 738 C CA . GLN A 1 93 ? -7.284 20.258 17.748 1.00 85.56 93 GLN A CA 1
ATOM 739 C C . GLN A 1 93 ? -6.697 19.512 18.962 1.00 85.56 93 GLN A C 1
ATOM 741 O O . GLN A 1 93 ? -6.193 20.162 19.877 1.00 85.56 93 GLN A O 1
ATOM 746 N N . ASP A 1 94 ? -6.764 18.178 18.995 1.00 88.94 94 ASP A N 1
ATOM 747 C CA . ASP A 1 94 ? -6.152 17.375 20.062 1.00 88.94 94 ASP A CA 1
ATOM 748 C C . ASP A 1 94 ? -4.612 17.450 20.005 1.00 88.94 94 ASP A C 1
ATOM 750 O O . ASP A 1 94 ? -4.031 17.754 18.962 1.00 88.94 94 ASP A O 1
ATOM 754 N N . THR A 1 95 ? -3.916 17.107 21.095 1.00 90.56 95 THR A N 1
ATOM 755 C CA . THR A 1 95 ? -2.468 16.849 21.015 1.00 90.56 95 THR A CA 1
ATOM 756 C C . THR A 1 95 ? -2.183 15.401 20.612 1.00 90.56 95 THR A C 1
ATOM 758 O O . THR A 1 95 ? -2.993 14.502 20.844 1.00 90.56 95 THR A O 1
ATOM 761 N N . GLU A 1 96 ? -0.987 15.138 20.074 1.00 90.50 96 GLU A N 1
ATOM 762 C CA . GLU A 1 96 ? -0.495 13.776 19.793 1.00 90.50 96 GLU A CA 1
ATOM 763 C C . GLU A 1 96 ? -0.667 12.835 20.995 1.00 90.50 96 GLU A C 1
ATOM 765 O O . GLU A 1 96 ? -1.061 11.678 20.850 1.00 90.50 96 GLU A O 1
ATOM 770 N N . LYS A 1 97 ? -0.419 13.358 22.201 1.00 92.12 97 LYS A N 1
ATOM 771 C CA . LYS A 1 97 ? -0.541 12.617 23.454 1.00 92.12 97 LYS A CA 1
ATOM 772 C C . LYS A 1 97 ? -1.993 12.267 23.778 1.00 92.12 97 LYS A C 1
ATOM 774 O O . LYS A 1 97 ? -2.238 11.174 24.280 1.00 92.12 97 LYS A O 1
ATOM 779 N N . ASP A 1 98 ? -2.943 13.152 23.488 1.00 93.62 98 ASP A N 1
ATOM 780 C CA . ASP A 1 98 ? -4.368 12.890 23.716 1.00 93.62 98 ASP A CA 1
ATOM 781 C C . ASP A 1 98 ? -4.897 11.832 22.738 1.00 93.62 98 ASP A C 1
ATOM 783 O O . ASP A 1 98 ? -5.658 10.952 23.143 1.00 93.62 98 ASP A O 1
ATOM 787 N N . VAL A 1 99 ? -4.438 11.863 21.479 1.00 94.38 99 VAL A N 1
ATOM 788 C CA . VAL A 1 99 ? -4.766 10.844 20.468 1.00 94.38 99 VAL A CA 1
ATOM 789 C C . VAL A 1 99 ? -4.159 9.486 20.832 1.00 94.38 99 VAL A C 1
ATOM 791 O O . VAL A 1 99 ? -4.888 8.494 20.828 1.00 94.38 99 VAL A O 1
ATOM 794 N N . ILE A 1 100 ? -2.873 9.424 21.211 1.00 95.12 100 ILE A N 1
ATOM 795 C CA . ILE A 1 100 ? -2.244 8.181 21.702 1.00 95.12 100 ILE A CA 1
ATOM 796 C C . ILE A 1 100 ? -2.992 7.669 22.932 1.00 95.12 100 ILE A C 1
ATOM 798 O O . ILE A 1 100 ? -3.408 6.516 22.950 1.00 95.12 100 ILE A O 1
ATOM 802 N N . GLN A 1 101 ? -3.234 8.513 23.938 1.00 95.94 101 GLN A N 1
ATOM 803 C CA . GLN A 1 101 ? -3.901 8.089 25.167 1.00 95.94 101 GLN A CA 1
ATOM 804 C C . GLN A 1 101 ? -5.331 7.591 24.904 1.00 95.94 101 GLN A C 1
ATOM 806 O O . GLN A 1 101 ? -5.758 6.622 25.535 1.00 95.94 101 GLN A O 1
ATOM 811 N N . PHE A 1 102 ? -6.063 8.211 23.970 1.00 95.88 102 PHE A N 1
ATOM 812 C CA . PHE A 1 102 ? -7.371 7.734 23.521 1.00 95.88 102 PHE A CA 1
ATOM 813 C C . PHE A 1 102 ? -7.268 6.386 22.797 1.00 95.88 102 PHE A C 1
ATOM 815 O O . PHE A 1 102 ? -8.037 5.480 23.115 1.00 95.88 102 PHE A O 1
ATOM 822 N N . ALA A 1 103 ? -6.305 6.221 21.883 1.00 96.06 103 ALA A N 1
ATOM 823 C CA . ALA A 1 103 ? -6.063 4.966 21.177 1.00 96.06 103 ALA A CA 1
ATOM 824 C C . ALA A 1 103 ? -5.673 3.841 22.152 1.00 96.06 103 ALA A C 1
ATOM 826 O O . ALA A 1 103 ? -6.366 2.828 22.210 1.00 96.06 103 ALA A O 1
ATOM 827 N N . THR A 1 104 ? -4.662 4.033 23.004 1.00 97.00 104 THR A N 1
ATOM 828 C CA . THR A 1 104 ? -4.254 3.071 24.041 1.00 97.00 104 THR A CA 1
ATOM 829 C C . THR A 1 104 ? -5.441 2.679 24.941 1.00 97.00 104 THR A C 1
ATOM 831 O O . THR A 1 104 ? -5.643 1.495 25.210 1.00 97.00 104 THR A O 1
ATOM 834 N N . ASN A 1 105 ? -6.302 3.630 25.330 1.00 97.06 105 ASN A N 1
ATOM 835 C CA . ASN A 1 105 ? -7.512 3.372 26.134 1.00 97.06 105 ASN A CA 1
ATOM 836 C C . ASN A 1 105 ? -8.688 2.746 25.359 1.00 97.06 105 ASN A C 1
ATOM 838 O O . ASN A 1 105 ? -9.663 2.311 25.977 1.00 97.06 105 ASN A O 1
ATOM 842 N N . LEU A 1 106 ? -8.657 2.747 24.026 1.00 96.81 106 LEU A N 1
ATOM 843 C CA . LEU A 1 106 ? -9.687 2.155 23.174 1.00 96.81 106 LEU A CA 1
ATOM 844 C C . LEU A 1 106 ? -9.300 0.733 22.760 1.00 96.81 106 LEU A C 1
ATOM 846 O O . LEU A 1 106 ? -10.071 -0.193 22.988 1.00 96.81 106 LEU A O 1
ATOM 850 N N . PHE A 1 107 ? -8.095 0.551 22.221 1.00 96.12 107 PHE A N 1
ATOM 851 C CA . PHE A 1 107 ? -7.582 -0.734 21.740 1.00 96.12 107 PHE A CA 1
ATOM 852 C C . PHE A 1 107 ? -7.433 -1.768 22.867 1.00 96.12 107 PHE A C 1
ATOM 854 O O . PHE A 1 107 ? -7.794 -2.930 22.681 1.00 96.12 107 PHE A O 1
ATOM 861 N N . SER A 1 108 ? -7.028 -1.337 24.067 1.00 95.38 108 SER A N 1
ATOM 862 C CA . SER A 1 108 ? -6.912 -2.220 25.240 1.00 95.38 108 SER A CA 1
ATOM 863 C C . SER A 1 108 ? -8.244 -2.831 25.697 1.00 95.38 108 SER A C 1
ATOM 865 O O . SER A 1 108 ? -8.244 -3.935 26.237 1.00 95.38 108 SER A O 1
ATOM 867 N N . LYS A 1 109 ? -9.394 -2.191 25.422 1.00 94.69 109 LYS A N 1
ATOM 868 C CA . LYS A 1 109 ? -10.734 -2.773 25.676 1.00 94.69 109 LYS A CA 1
ATOM 869 C C . LYS A 1 109 ? -11.030 -3.988 24.794 1.00 94.69 109 LYS A C 1
ATOM 871 O O . LYS A 1 109 ? -11.878 -4.798 25.145 1.00 94.69 109 LYS A O 1
ATOM 876 N N . TYR A 1 110 ? -10.336 -4.081 23.664 1.00 93.12 110 TYR A N 1
ATOM 877 C CA . TYR A 1 110 ? -10.429 -5.144 22.668 1.00 93.12 110 TYR A CA 1
ATOM 878 C C . TYR A 1 110 ? -9.181 -6.047 22.674 1.00 93.12 110 TYR A C 1
ATOM 880 O O . TYR A 1 110 ? -8.965 -6.813 21.736 1.00 93.12 110 TYR A O 1
ATOM 888 N N . GLY A 1 111 ? -8.348 -5.961 23.718 1.00 91.88 111 GLY A N 1
ATOM 889 C CA . GLY A 1 111 ? -7.198 -6.845 23.913 1.00 91.88 111 GLY A CA 1
ATOM 890 C C . GLY A 1 111 ? -5.924 -6.491 23.137 1.00 91.88 111 GLY A C 1
ATOM 891 O O . GLY A 1 111 ? -4.944 -7.219 23.268 1.00 91.88 111 GLY A O 1
ATOM 892 N N . PHE A 1 112 ? -5.914 -5.389 22.379 1.00 93.69 112 PHE A N 1
ATOM 893 C CA . PHE A 1 112 ? -4.770 -4.951 21.570 1.00 93.69 112 PHE A CA 1
ATOM 894 C C . PHE A 1 112 ? -3.890 -3.920 22.291 1.00 93.69 112 PHE A C 1
ATOM 896 O O . PHE A 1 112 ? -4.401 -2.987 22.920 1.00 93.69 112 PHE A O 1
ATOM 903 N N . THR A 1 113 ? -2.569 -4.015 22.118 1.00 95.06 113 THR A N 1
ATOM 904 C CA . THR A 1 113 ? -1.606 -3.020 22.616 1.00 95.06 113 THR A CA 1
ATOM 905 C C . THR A 1 113 ? -1.252 -1.995 21.533 1.00 95.06 113 THR A C 1
ATOM 907 O O . THR A 1 113 ? -0.945 -2.356 20.396 1.00 95.06 113 THR A O 1
ATOM 910 N N . ILE A 1 114 ? -1.226 -0.704 21.881 1.00 96.31 114 ILE A N 1
ATOM 911 C CA . ILE A 1 114 ? -0.669 0.346 21.013 1.00 96.31 114 ILE A CA 1
ATOM 912 C C . ILE A 1 114 ? 0.833 0.479 21.255 1.00 96.31 114 ILE A C 1
ATOM 914 O O . ILE A 1 114 ? 1.299 0.603 22.388 1.00 96.31 114 ILE A O 1
ATOM 918 N N . ASN A 1 115 ? 1.603 0.492 20.173 1.00 94.88 115 ASN A N 1
ATOM 919 C CA . ASN A 1 115 ? 3.038 0.711 20.205 1.00 94.88 115 ASN A CA 1
ATOM 920 C C . ASN A 1 115 ? 3.337 2.213 20.119 1.00 94.88 115 ASN A C 1
ATOM 922 O O . ASN A 1 115 ? 3.659 2.757 19.061 1.00 94.88 115 ASN A O 1
ATOM 926 N N . GLU A 1 116 ? 3.243 2.893 21.261 1.00 92.94 116 GLU A N 1
ATOM 927 C CA . GLU A 1 116 ? 3.395 4.353 21.370 1.00 92.94 116 GLU A CA 1
ATOM 928 C C . GLU A 1 116 ? 4.721 4.864 20.769 1.00 92.94 116 GLU A C 1
ATOM 930 O O . GLU A 1 116 ? 4.775 5.962 20.227 1.00 92.94 116 GLU A O 1
ATOM 935 N N . LYS A 1 117 ? 5.780 4.037 20.762 1.00 90.88 117 LYS A N 1
ATOM 936 C CA . LYS A 1 117 ? 7.098 4.357 20.176 1.00 90.88 117 LYS A CA 1
ATOM 937 C C . LYS A 1 117 ? 7.141 4.355 18.643 1.00 90.88 117 LYS A C 1
ATOM 939 O O . LYS A 1 117 ? 8.149 4.782 18.084 1.00 90.88 117 LYS A O 1
ATOM 944 N N . LYS A 1 118 ? 6.106 3.838 17.975 1.00 90.06 118 LYS A N 1
ATOM 945 C CA . LYS A 1 118 ? 5.905 3.922 16.517 1.00 90.06 118 LYS A CA 1
ATOM 946 C C . LYS A 1 118 ? 4.719 4.820 16.130 1.00 90.06 118 LYS A C 1
ATOM 948 O O . LYS A 1 118 ? 4.468 5.017 14.942 1.00 90.06 118 LYS A O 1
ATOM 953 N N . CYS A 1 119 ? 4.014 5.389 17.109 1.00 91.50 119 CYS A N 1
ATOM 954 C CA . CYS A 1 119 ? 2.939 6.343 16.868 1.00 91.50 119 CYS A CA 1
ATOM 955 C C . CYS A 1 119 ? 3.535 7.740 16.648 1.00 91.50 119 CYS A C 1
ATOM 957 O O . CYS A 1 119 ? 3.915 8.418 17.599 1.00 91.50 119 CYS A O 1
ATOM 959 N N . PHE A 1 120 ? 3.631 8.161 15.388 1.00 89.00 120 PHE A N 1
ATOM 960 C CA . PHE A 1 120 ? 4.226 9.440 14.990 1.00 89.00 120 PHE A CA 1
ATOM 961 C C . PHE A 1 120 ? 3.197 10.336 14.311 1.00 89.00 120 PHE A C 1
ATOM 963 O O . PHE A 1 120 ? 2.304 9.850 13.616 1.00 89.00 120 PHE A O 1
ATOM 970 N N . SER A 1 121 ? 3.341 11.650 14.463 1.00 90.00 121 SER A N 1
ATOM 971 C CA . SER A 1 121 ? 2.532 12.633 13.745 1.00 90.00 121 SER A CA 1
ATOM 972 C C . SER A 1 121 ? 3.370 13.469 12.785 1.00 90.00 121 SER A C 1
ATOM 974 O O . SER A 1 121 ? 4.595 13.489 12.855 1.00 90.00 121 SER A O 1
ATOM 976 N N . THR A 1 122 ? 2.690 14.139 11.857 1.00 87.31 122 THR A N 1
ATOM 977 C CA . THR A 1 122 ? 3.304 15.051 10.888 1.00 87.31 122 THR A CA 1
ATOM 978 C C . THR A 1 122 ? 3.568 16.451 11.452 1.00 87.31 122 THR A C 1
ATOM 980 O O . THR A 1 122 ? 3.948 17.341 10.701 1.00 87.31 122 THR A O 1
ATOM 983 N N . ALA A 1 123 ? 3.302 16.703 12.737 1.00 82.75 123 ALA A N 1
ATOM 984 C CA . ALA A 1 123 ? 3.596 17.990 13.361 1.00 82.75 123 ALA A CA 1
ATOM 985 C C . ALA A 1 123 ? 5.113 18.228 13.449 1.00 82.75 123 ALA A C 1
ATOM 987 O O . ALA A 1 123 ? 5.888 17.285 13.608 1.00 82.75 123 ALA A O 1
ATOM 988 N N . ASN A 1 124 ? 5.533 19.497 13.409 1.00 80.44 124 ASN A N 1
ATOM 989 C CA . ASN A 1 124 ? 6.946 19.905 13.421 1.00 80.44 124 ASN A CA 1
ATOM 990 C C . ASN A 1 124 ? 7.747 19.363 12.210 1.00 80.44 124 ASN A C 1
ATOM 992 O O . ASN A 1 124 ? 8.852 18.851 12.381 1.00 80.44 124 ASN A O 1
ATOM 996 N N . ASP A 1 125 ? 7.166 19.432 11.003 1.00 74.69 125 ASP A N 1
ATOM 997 C CA . ASP A 1 125 ? 7.775 19.019 9.719 1.00 74.69 125 ASP A CA 1
ATOM 998 C C . ASP A 1 125 ? 8.234 17.543 9.649 1.00 74.69 125 ASP A C 1
ATOM 1000 O O . ASP A 1 125 ? 9.088 17.147 8.839 1.00 74.69 125 ASP A O 1
ATOM 1004 N N . ASN A 1 126 ? 7.633 16.705 10.497 1.00 83.31 126 ASN A N 1
ATOM 1005 C CA . ASN A 1 126 ? 7.810 15.259 10.493 1.00 83.31 126 ASN A CA 1
ATOM 1006 C C . ASN A 1 126 ? 7.048 14.597 9.336 1.00 83.31 126 ASN A C 1
ATOM 1008 O O . ASN A 1 126 ? 5.966 15.030 8.935 1.00 83.31 126 ASN A O 1
ATOM 1012 N N . VAL A 1 127 ? 7.601 13.486 8.850 1.00 84.25 127 VAL A N 1
ATOM 1013 C CA . VAL A 1 127 ? 7.006 12.655 7.798 1.00 84.25 127 VAL A CA 1
ATOM 1014 C C . VAL A 1 127 ? 6.590 11.315 8.389 1.00 84.25 127 VAL A C 1
ATOM 1016 O O . VAL A 1 127 ? 7.377 10.671 9.081 1.00 84.25 127 VAL A O 1
ATOM 1019 N N . ILE A 1 128 ? 5.372 10.878 8.077 1.00 86.25 128 ILE A N 1
ATOM 1020 C CA . ILE A 1 128 ? 4.886 9.519 8.344 1.00 86.25 128 ILE A CA 1
ATOM 1021 C C . ILE A 1 128 ? 4.762 8.752 7.026 1.00 86.25 128 ILE A C 1
ATOM 1023 O O . ILE A 1 128 ? 4.479 9.353 5.992 1.00 86.25 128 ILE A O 1
ATOM 1027 N N . THR A 1 129 ? 4.935 7.429 7.058 1.00 83.75 129 THR A N 1
ATOM 1028 C CA . THR A 1 129 ? 4.764 6.570 5.873 1.00 83.75 129 THR A CA 1
ATOM 1029 C C . THR A 1 129 ? 3.563 5.635 6.046 1.00 83.75 129 THR A C 1
ATOM 1031 O O . THR A 1 129 ? 3.436 4.961 7.073 1.00 83.75 129 THR A O 1
ATOM 1034 N N . PHE A 1 130 ? 2.694 5.587 5.036 1.00 82.69 130 PHE A N 1
ATOM 1035 C CA . PHE A 1 130 ? 1.452 4.805 4.986 1.00 82.69 130 PHE A CA 1
ATOM 1036 C C . PHE A 1 130 ? 1.255 4.260 3.567 1.00 82.69 130 PHE A C 1
ATOM 1038 O O . PHE A 1 130 ? 1.404 5.010 2.607 1.00 82.69 130 PHE A O 1
ATOM 1045 N N . ASP A 1 131 ? 1.014 2.953 3.433 1.00 78.06 131 ASP A N 1
ATOM 1046 C CA . ASP A 1 131 ? 1.024 2.214 2.150 1.00 78.06 131 ASP A CA 1
ATOM 1047 C C . ASP A 1 131 ? 2.227 2.565 1.236 1.00 78.06 131 ASP A C 1
ATOM 1049 O O . ASP A 1 131 ? 2.134 2.755 0.026 1.00 78.06 131 ASP A O 1
ATOM 1053 N N . GLY A 1 132 ? 3.402 2.748 1.852 1.00 73.50 132 GLY A N 1
ATOM 1054 C CA . GLY A 1 132 ? 4.640 3.136 1.167 1.00 73.50 132 GLY A CA 1
ATOM 1055 C C . GLY A 1 132 ? 4.717 4.595 0.685 1.00 73.50 132 GLY A C 1
ATOM 1056 O O . GLY A 1 132 ? 5.734 4.962 0.088 1.00 73.50 132 GLY A O 1
ATOM 1057 N N . ILE A 1 133 ? 3.702 5.422 0.940 1.00 75.12 133 ILE A N 1
ATOM 1058 C CA . ILE A 1 133 ? 3.628 6.849 0.593 1.00 75.12 133 ILE A CA 1
ATOM 1059 C C . ILE A 1 133 ? 3.998 7.693 1.813 1.00 75.12 133 ILE A C 1
ATOM 1061 O O . ILE A 1 133 ? 3.613 7.373 2.936 1.00 75.12 133 ILE A O 1
ATOM 1065 N N . ASN A 1 134 ? 4.731 8.782 1.595 1.00 79.38 134 ASN A N 1
ATOM 1066 C CA . ASN A 1 134 ? 5.081 9.745 2.635 1.00 79.38 134 ASN A CA 1
ATOM 1067 C C . ASN A 1 134 ? 4.000 10.825 2.782 1.00 79.38 134 ASN A C 1
ATOM 1069 O O . ASN A 1 134 ? 3.467 11.309 1.788 1.00 79.38 134 ASN A O 1
ATOM 1073 N N . VAL A 1 135 ? 3.716 11.231 4.020 1.00 78.75 135 VAL A N 1
ATOM 1074 C CA . VAL A 1 135 ? 2.728 12.261 4.375 1.00 78.75 135 VAL A CA 1
ATOM 1075 C C . VAL A 1 135 ? 3.339 13.213 5.410 1.00 78.75 135 VAL A C 1
ATOM 1077 O O . VAL A 1 135 ? 3.980 12.760 6.356 1.00 78.75 135 VAL A O 1
ATOM 1080 N N . SER A 1 136 ? 3.136 14.522 5.246 1.00 80.88 136 SER A N 1
ATOM 1081 C CA . SER A 1 136 ? 3.690 15.610 6.075 1.00 80.88 136 SER A CA 1
ATOM 1082 C C . SER A 1 136 ? 2.614 16.677 6.327 1.00 80.88 136 SER A C 1
ATOM 1084 O O . SER A 1 136 ? 1.530 16.614 5.747 1.00 80.88 136 SER A O 1
ATOM 1086 N N . SER A 1 137 ? 2.887 17.658 7.191 1.00 75.00 137 SER A N 1
ATOM 1087 C CA . SER A 1 137 ? 2.078 18.883 7.313 1.00 75.00 137 SER A CA 1
ATOM 1088 C C . SER A 1 137 ? 2.335 19.892 6.194 1.00 75.00 137 SER A C 1
ATOM 1090 O O . SER A 1 137 ? 1.576 20.846 6.051 1.00 75.00 137 SER A O 1
ATOM 1092 N N . THR A 1 138 ? 3.437 19.723 5.464 1.00 71.12 138 THR A N 1
ATOM 1093 C CA . THR A 1 138 ? 4.076 20.800 4.709 1.00 71.12 138 THR A CA 1
ATOM 1094 C C . THR A 1 138 ? 4.078 20.449 3.225 1.00 71.12 138 THR A C 1
ATOM 1096 O O . THR A 1 138 ? 4.835 19.592 2.784 1.00 71.12 138 THR A O 1
ATOM 1099 N N . GLU A 1 139 ? 3.205 21.106 2.458 1.00 63.44 139 GLU A N 1
ATOM 1100 C CA . GLU A 1 139 ? 2.880 20.765 1.059 1.00 63.44 139 GLU A CA 1
ATOM 1101 C C . GLU A 1 139 ? 4.086 20.843 0.105 1.00 63.44 139 GLU A C 1
ATOM 1103 O O . GLU A 1 139 ? 4.158 20.088 -0.855 1.00 63.44 139 GLU A O 1
ATOM 1108 N N . ASN A 1 140 ? 5.070 21.700 0.405 1.00 65.06 140 ASN A N 1
ATOM 1109 C CA . ASN A 1 140 ? 6.296 21.877 -0.388 1.00 65.06 140 ASN A CA 1
ATOM 1110 C C . ASN A 1 140 ? 7.457 20.946 0.038 1.00 65.06 140 ASN A C 1
ATOM 1112 O O . ASN A 1 140 ? 8.621 21.238 -0.240 1.00 65.06 140 ASN A O 1
ATOM 1116 N N . ASP A 1 141 ? 7.184 19.871 0.780 1.00 66.56 141 ASP A N 1
ATOM 1117 C CA . ASP A 1 141 ? 8.207 18.928 1.238 1.00 66.56 141 ASP A CA 1
ATOM 1118 C C . ASP A 1 141 ? 8.562 17.913 0.127 1.00 66.56 141 ASP A C 1
ATOM 1120 O O . ASP A 1 141 ? 7.741 17.047 -0.193 1.00 66.56 141 ASP A O 1
ATOM 1124 N N . PRO A 1 142 ? 9.792 17.930 -0.435 1.00 60.84 142 PRO A N 1
ATOM 1125 C CA . PRO A 1 142 ? 10.181 17.049 -1.541 1.00 60.84 142 PRO A CA 1
ATOM 1126 C C . PRO A 1 142 ? 10.104 15.554 -1.191 1.00 60.84 142 PRO A C 1
ATOM 1128 O O . PRO A 1 142 ? 10.097 14.716 -2.091 1.00 60.84 142 PRO A O 1
ATOM 1131 N N . ARG A 1 143 ? 10.012 15.195 0.099 1.00 62.81 143 ARG A N 1
ATOM 1132 C CA . ARG A 1 143 ? 9.822 13.810 0.561 1.00 62.81 143 ARG A CA 1
ATOM 1133 C C . ARG A 1 143 ? 8.426 13.260 0.243 1.00 62.81 143 ARG A C 1
ATOM 1135 O O . ARG A 1 143 ? 8.268 12.040 0.264 1.00 62.81 143 ARG A O 1
ATOM 1142 N N . LEU A 1 144 ? 7.443 14.121 -0.042 1.00 64.94 144 LEU A N 1
ATOM 1143 C CA . LEU A 1 144 ? 6.074 13.755 -0.441 1.00 64.94 144 LEU A CA 1
ATOM 1144 C C . LEU A 1 144 ? 5.943 13.407 -1.923 1.00 64.94 144 LEU A C 1
ATOM 1146 O O . LEU A 1 144 ? 5.026 12.679 -2.307 1.00 64.94 144 LEU A O 1
ATOM 1150 N N . HIS A 1 145 ? 6.849 13.931 -2.749 1.00 71.38 145 HIS A N 1
ATOM 1151 C CA . HIS A 1 145 ? 6.770 13.796 -4.194 1.00 71.38 145 HIS A CA 1
ATOM 1152 C C . HIS A 1 145 ? 7.047 12.347 -4.598 1.00 71.38 145 HIS A C 1
ATOM 1154 O O . HIS A 1 145 ? 8.186 11.863 -4.636 1.00 71.38 145 HIS A O 1
ATOM 1160 N N . THR A 1 146 ? 5.958 11.640 -4.883 1.00 74.81 146 THR A N 1
ATOM 1161 C CA . THR A 1 146 ? 5.954 10.261 -5.362 1.00 74.81 146 THR A CA 1
ATOM 1162 C C . THR A 1 146 ? 6.763 10.141 -6.657 1.00 74.81 146 THR A C 1
ATOM 1164 O O . THR A 1 146 ? 7.495 9.164 -6.814 1.00 74.81 146 THR A O 1
ATOM 1167 N N . SER A 1 147 ? 6.763 11.170 -7.509 1.00 74.88 147 SER A N 1
ATOM 1168 C CA . SER A 1 147 ? 7.598 11.282 -8.705 1.00 74.88 147 SER A CA 1
ATOM 1169 C C . SER A 1 147 ? 9.094 11.088 -8.403 1.00 74.88 147 SER A C 1
ATOM 1171 O O . SER A 1 147 ? 9.750 10.268 -9.045 1.00 74.88 147 SER A O 1
ATOM 1173 N N . LYS A 1 148 ? 9.638 11.751 -7.369 1.00 80.00 148 LYS A N 1
ATOM 1174 C CA . LYS A 1 148 ? 11.064 11.674 -6.993 1.00 80.00 148 LYS A CA 1
ATOM 1175 C C . LYS A 1 148 ? 11.436 10.268 -6.510 1.00 80.00 148 LYS A C 1
ATOM 1177 O O . LYS A 1 148 ? 12.472 9.731 -6.903 1.00 80.00 148 LYS A O 1
ATOM 1182 N N . LYS A 1 149 ? 10.564 9.633 -5.715 1.00 80.81 149 LYS A N 1
ATOM 1183 C CA . LYS A 1 149 ? 10.720 8.230 -5.281 1.00 80.81 149 LYS A CA 1
ATOM 1184 C C . LYS A 1 149 ? 10.684 7.266 -6.475 1.00 80.81 149 LYS A C 1
ATOM 1186 O O . LYS A 1 149 ? 11.446 6.297 -6.517 1.00 80.81 149 LYS A O 1
ATOM 1191 N N . LEU A 1 150 ? 9.811 7.519 -7.448 1.00 83.81 150 LEU A N 1
ATOM 1192 C CA . LEU A 1 150 ? 9.711 6.707 -8.657 1.00 83.81 150 LEU A CA 1
ATOM 1193 C C . LEU A 1 150 ? 10.914 6.880 -9.594 1.00 83.81 150 LEU A C 1
ATOM 1195 O O . LEU A 1 150 ? 11.311 5.890 -10.201 1.00 83.81 150 LEU A O 1
ATOM 1199 N N . ILE A 1 151 ? 11.530 8.067 -9.673 1.00 87.75 151 ILE A N 1
ATOM 1200 C CA . ILE A 1 151 ? 12.804 8.266 -10.389 1.00 87.75 151 ILE A CA 1
ATOM 1201 C C . ILE A 1 151 ? 13.892 7.380 -9.774 1.00 87.75 151 ILE A C 1
ATOM 1203 O O . ILE A 1 151 ? 14.471 6.570 -10.490 1.00 87.75 151 ILE A O 1
ATOM 1207 N N . GLN A 1 152 ? 14.090 7.425 -8.449 1.00 87.25 152 GLN A N 1
ATOM 1208 C CA . GLN A 1 152 ? 15.049 6.530 -7.781 1.00 87.25 152 GLN A CA 1
ATOM 1209 C C . GLN A 1 152 ? 14.731 5.050 -8.066 1.00 87.25 152 GLN A C 1
ATOM 1211 O O . GLN A 1 152 ? 15.623 4.267 -8.380 1.00 87.25 152 GLN A O 1
ATOM 1216 N N . THR A 1 153 ? 13.450 4.668 -8.019 1.00 88.25 153 THR A N 1
ATOM 1217 C CA . THR A 1 153 ? 13.008 3.298 -8.337 1.00 88.25 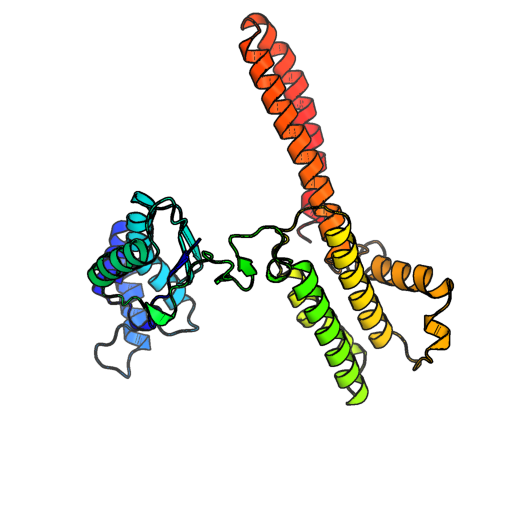153 THR A CA 1
ATOM 1218 C C . THR A 1 153 ? 13.322 2.920 -9.794 1.00 88.25 153 THR A C 1
ATOM 1220 O O . THR A 1 153 ? 13.661 1.770 -10.074 1.00 88.25 153 THR A O 1
ATOM 1223 N N . ALA A 1 154 ? 13.231 3.868 -10.730 1.00 89.81 154 ALA A N 1
ATOM 1224 C CA . ALA A 1 154 ? 13.558 3.669 -12.137 1.00 89.81 154 ALA A CA 1
ATOM 1225 C C . ALA A 1 154 ? 15.071 3.519 -12.368 1.00 89.81 154 ALA A C 1
ATOM 1227 O O . ALA A 1 154 ? 15.479 2.629 -13.116 1.00 89.81 154 ALA A O 1
ATOM 1228 N N . ASP A 1 155 ? 15.890 4.321 -11.686 1.00 90.75 155 ASP A N 1
ATOM 1229 C CA . ASP A 1 155 ? 17.353 4.237 -11.736 1.00 90.75 155 ASP A CA 1
ATOM 1230 C C . ASP A 1 155 ? 17.857 2.917 -11.117 1.00 90.75 155 ASP A C 1
ATOM 1232 O O . ASP A 1 155 ? 18.676 2.220 -11.716 1.00 90.75 155 ASP A O 1
ATOM 1236 N N . GLU A 1 156 ? 17.283 2.483 -9.987 1.00 92.31 156 GLU A N 1
ATOM 1237 C CA . GLU A 1 156 ? 17.532 1.156 -9.397 1.00 92.31 156 GLU A CA 1
ATOM 1238 C C . GLU A 1 156 ? 17.159 0.011 -10.359 1.00 92.31 156 GLU A C 1
ATOM 1240 O O . GLU A 1 156 ? 17.863 -1.000 -10.444 1.00 92.31 156 GLU A O 1
ATOM 1245 N N . ILE A 1 157 ? 16.068 0.164 -11.119 1.00 91.88 157 ILE A N 1
ATOM 1246 C CA . ILE A 1 157 ? 15.640 -0.793 -12.149 1.00 91.88 157 ILE A CA 1
ATOM 1247 C C . ILE A 1 157 ? 16.607 -0.808 -13.339 1.00 91.88 157 ILE A C 1
ATOM 1249 O O . ILE A 1 157 ? 16.943 -1.897 -13.814 1.00 91.88 157 ILE A O 1
ATOM 1253 N N . TYR A 1 158 ? 17.091 0.351 -13.794 1.00 92.50 158 TYR A N 1
ATOM 1254 C CA . TYR A 1 158 ? 18.127 0.438 -14.823 1.00 92.50 158 TYR A CA 1
ATOM 1255 C C . TYR A 1 158 ? 19.394 -0.309 -14.370 1.00 92.50 158 TYR A C 1
ATOM 1257 O O . TYR A 1 158 ? 19.834 -1.236 -15.056 1.00 92.50 158 TYR A O 1
ATOM 1265 N N . SER A 1 159 ? 19.919 0.015 -13.182 1.00 92.56 159 SER A N 1
ATOM 1266 C CA . SER A 1 159 ? 21.134 -0.597 -12.625 1.00 92.56 159 SER A CA 1
ATOM 1267 C C . SER A 1 159 ? 21.001 -2.106 -12.396 1.00 92.56 159 SER A C 1
ATOM 1269 O O . SER A 1 159 ? 21.974 -2.848 -12.543 1.00 92.56 159 SER A O 1
ATOM 1271 N N . LEU A 1 160 ? 19.806 -2.592 -12.044 1.00 93.50 160 LEU A N 1
ATOM 1272 C CA . LEU A 1 160 ? 19.540 -4.025 -11.916 1.00 93.50 160 LEU A CA 1
ATOM 1273 C C . LEU A 1 160 ? 19.556 -4.728 -13.280 1.00 93.50 160 LEU A C 1
ATOM 1275 O O . LEU A 1 160 ? 20.137 -5.805 -13.406 1.00 93.50 160 LEU A O 1
ATOM 1279 N N . VAL A 1 161 ? 18.931 -4.143 -14.304 1.00 92.62 161 VAL A N 1
ATOM 1280 C CA . VAL A 1 161 ? 18.898 -4.716 -15.660 1.00 92.62 161 VAL A CA 1
ATOM 1281 C C . VAL A 1 161 ? 20.293 -4.762 -16.282 1.00 92.62 161 VAL A C 1
ATOM 1283 O O . VAL A 1 161 ? 20.642 -5.775 -16.889 1.00 92.62 161 VAL A O 1
ATOM 1286 N N . GLU A 1 162 ? 21.096 -3.717 -16.085 1.00 92.25 162 GLU A N 1
ATOM 1287 C CA . GLU A 1 162 ? 22.503 -3.662 -16.492 1.00 92.25 162 GLU A CA 1
ATOM 1288 C C . GLU A 1 162 ? 23.288 -4.836 -15.882 1.00 92.25 162 GLU A C 1
ATOM 1290 O O . GLU A 1 162 ? 23.784 -5.697 -16.612 1.00 92.25 162 GLU A O 1
ATOM 1295 N N . GLN A 1 163 ? 23.254 -4.984 -14.552 1.00 93.06 163 GLN A N 1
ATOM 1296 C CA . GLN A 1 163 ? 23.909 -6.092 -13.845 1.00 93.06 163 GLN A CA 1
ATOM 1297 C C . GLN A 1 163 ? 23.408 -7.485 -14.261 1.00 93.06 163 GLN A C 1
ATOM 1299 O O . GLN A 1 163 ? 24.179 -8.445 -14.232 1.00 93.06 163 GLN A O 1
ATOM 1304 N N . LEU A 1 164 ? 22.130 -7.644 -14.623 1.00 92.38 164 LEU A N 1
ATOM 1305 C CA . LEU A 1 164 ? 21.613 -8.924 -15.124 1.00 92.38 164 LEU A CA 1
ATOM 1306 C C . LEU A 1 164 ? 22.214 -9.274 -16.494 1.00 92.38 164 LEU A C 1
ATOM 1308 O O . LEU A 1 164 ? 22.568 -10.432 -16.723 1.00 92.38 164 LEU A O 1
ATOM 1312 N N . LEU A 1 165 ? 22.367 -8.289 -17.384 1.00 90.25 165 LEU A N 1
ATOM 1313 C CA . LEU A 1 165 ? 22.983 -8.473 -18.701 1.00 90.25 165 LEU A CA 1
ATOM 1314 C C . LEU A 1 165 ? 24.497 -8.715 -18.593 1.00 90.25 165 LEU A C 1
ATOM 1316 O O . LEU A 1 165 ? 25.006 -9.622 -19.251 1.00 90.25 165 LEU A O 1
ATOM 1320 N N . GLU A 1 166 ? 25.203 -7.985 -17.725 1.00 90.38 166 GLU A N 1
ATOM 1321 C CA . GLU A 1 166 ? 26.632 -8.204 -17.438 1.00 90.38 166 GLU A CA 1
ATOM 1322 C C . GLU A 1 166 ? 26.914 -9.608 -16.889 1.00 90.38 166 GLU A C 1
ATOM 1324 O O . GLU A 1 166 ? 27.881 -10.259 -17.285 1.00 90.38 166 GLU A O 1
ATOM 1329 N N . ARG A 1 167 ? 26.034 -10.119 -16.017 1.00 93.31 167 ARG A N 1
ATOM 1330 C CA . ARG A 1 167 ? 26.101 -11.491 -15.479 1.00 93.31 167 ARG A CA 1
ATOM 1331 C C . ARG A 1 167 ? 25.688 -12.565 -16.496 1.00 93.31 167 ARG A C 1
ATOM 1333 O O . ARG A 1 167 ? 25.605 -13.739 -16.139 1.00 93.31 167 ARG A O 1
ATOM 1340 N N . GLY A 1 168 ? 25.441 -12.189 -17.752 1.00 90.38 168 GLY A N 1
ATOM 1341 C CA . GLY A 1 168 ? 25.173 -13.106 -18.858 1.00 90.38 168 GLY A CA 1
ATOM 1342 C C . GLY A 1 168 ? 23.735 -13.621 -18.942 1.00 90.38 168 GLY A C 1
ATOM 1343 O O . GLY A 1 168 ? 23.501 -14.609 -19.641 1.00 90.38 168 GLY A O 1
ATOM 1344 N N . LEU A 1 169 ? 22.764 -12.992 -18.266 1.00 91.81 169 LEU A N 1
ATOM 1345 C CA . LEU A 1 169 ? 21.357 -13.363 -18.432 1.00 91.81 169 LEU A CA 1
ATOM 1346 C C . LEU A 1 169 ? 20.896 -13.038 -19.862 1.00 91.81 169 LEU A C 1
ATOM 1348 O O . LEU A 1 169 ? 21.147 -11.952 -20.391 1.00 91.81 169 LEU A O 1
ATOM 1352 N N . GLY A 1 170 ? 20.205 -13.981 -20.509 1.00 91.00 170 GLY A N 1
ATOM 1353 C CA . GLY A 1 170 ? 19.772 -13.811 -21.891 1.00 91.00 170 GLY A CA 1
ATOM 1354 C C . GLY A 1 170 ? 18.759 -12.674 -22.025 1.00 91.00 170 GLY A C 1
ATOM 1355 O O . GLY A 1 170 ? 17.760 -12.656 -21.312 1.00 91.00 170 GLY A O 1
ATOM 1356 N N . ARG A 1 171 ? 18.958 -11.766 -22.994 1.00 89.25 171 ARG A N 1
ATOM 1357 C CA . ARG A 1 171 ? 18.104 -10.577 -23.226 1.00 89.25 171 ARG A CA 1
ATOM 1358 C C . ARG A 1 171 ? 16.593 -10.853 -23.188 1.00 89.25 171 ARG A C 1
ATOM 1360 O O . ARG A 1 171 ? 15.849 -10.037 -22.661 1.00 89.25 171 ARG A O 1
ATOM 1367 N N . SER A 1 172 ? 16.130 -12.002 -23.687 1.00 89.38 172 SER A N 1
ATOM 1368 C CA . SER A 1 172 ? 14.709 -12.395 -23.626 1.00 89.38 172 SER A CA 1
ATOM 1369 C C . SER A 1 172 ? 14.213 -12.701 -22.202 1.00 89.38 172 SER A C 1
ATOM 1371 O O . SER A 1 172 ? 13.075 -12.372 -21.877 1.00 89.38 172 SER A O 1
ATOM 1373 N N . GLN A 1 173 ? 15.060 -13.269 -21.338 1.00 91.12 173 GLN A N 1
ATOM 1374 C CA . GLN A 1 173 ? 14.767 -13.479 -19.916 1.00 91.12 173 GLN A CA 1
ATOM 1375 C C . GLN A 1 173 ? 14.778 -12.139 -19.170 1.00 91.12 173 GLN A C 1
ATOM 1377 O O . GLN A 1 173 ? 13.854 -11.854 -18.413 1.00 91.12 173 GLN A O 1
ATOM 1382 N N . THR A 1 174 ? 15.771 -11.284 -19.441 1.00 92.25 174 THR A N 1
ATOM 1383 C CA . THR A 1 174 ? 15.850 -9.927 -18.879 1.00 92.25 174 THR A CA 1
ATOM 1384 C C . THR A 1 174 ? 14.641 -9.077 -19.281 1.00 92.25 174 THR A C 1
ATOM 1386 O O . THR A 1 174 ? 14.084 -8.381 -18.437 1.00 92.25 174 THR A O 1
ATOM 1389 N N . LEU A 1 175 ? 14.169 -9.188 -20.530 1.00 89.75 175 LEU A N 1
ATOM 1390 C CA . LEU A 1 175 ? 12.938 -8.542 -20.996 1.00 89.75 175 LEU A CA 1
ATOM 1391 C C . LEU A 1 175 ? 11.705 -9.054 -20.241 1.00 89.75 175 LEU A C 1
ATOM 1393 O O . LEU A 1 175 ? 10.881 -8.250 -19.818 1.00 89.75 175 LEU A O 1
ATOM 1397 N N . GLY A 1 176 ? 11.600 -10.369 -20.023 1.00 87.25 176 GLY A N 1
ATOM 1398 C CA . GLY A 1 176 ? 10.529 -10.959 -19.216 1.00 87.25 176 GLY A CA 1
ATOM 1399 C C . GLY A 1 176 ? 10.502 -10.407 -17.788 1.00 87.25 176 GLY A C 1
ATOM 1400 O O . GLY A 1 176 ? 9.459 -9.949 -17.331 1.00 87.25 176 GLY A O 1
ATOM 1401 N N . ILE A 1 177 ? 11.655 -10.368 -17.111 1.00 88.88 177 ILE A N 1
ATOM 1402 C CA . ILE A 1 177 ? 11.792 -9.786 -15.763 1.00 88.88 177 ILE A CA 1
ATOM 1403 C C . ILE A 1 177 ? 11.422 -8.296 -15.770 1.00 88.88 177 ILE A C 1
ATOM 1405 O O . ILE A 1 177 ? 10.681 -7.839 -14.901 1.00 88.88 177 ILE A O 1
ATOM 1409 N N . PHE A 1 178 ? 11.899 -7.537 -16.758 1.00 89.62 178 PHE A N 1
ATOM 1410 C CA . PHE A 1 178 ? 11.635 -6.105 -16.869 1.00 89.62 178 PHE A CA 1
ATOM 1411 C C . PHE A 1 178 ? 10.137 -5.800 -17.021 1.00 89.62 178 PHE A C 1
ATOM 1413 O O . PHE A 1 178 ? 9.588 -5.030 -16.231 1.00 89.62 178 PHE A O 1
ATOM 1420 N N . LEU A 1 179 ? 9.466 -6.459 -17.971 1.00 85.69 179 LEU A N 1
ATOM 1421 C CA . LEU A 1 179 ? 8.040 -6.257 -18.245 1.00 85.69 179 LEU A CA 1
ATOM 1422 C C . LEU A 1 179 ? 7.138 -6.774 -17.109 1.00 85.69 179 LEU A C 1
ATOM 1424 O O . LEU A 1 179 ? 6.179 -6.101 -16.742 1.00 85.69 179 LEU A O 1
ATOM 1428 N N . VAL A 1 180 ? 7.435 -7.949 -16.540 1.00 82.88 180 VAL A N 1
ATOM 1429 C CA . VAL A 1 180 ? 6.540 -8.647 -15.592 1.00 82.88 180 VAL A CA 1
ATOM 1430 C C . VAL A 1 180 ? 6.840 -8.316 -14.123 1.00 82.88 180 VAL A C 1
ATOM 1432 O O . VAL A 1 180 ? 5.996 -8.545 -13.259 1.00 82.88 180 VAL A O 1
ATOM 1435 N N . SER A 1 181 ? 8.024 -7.789 -13.791 1.00 82.25 181 SER A N 1
ATOM 1436 C CA . SER A 1 181 ? 8.449 -7.622 -12.387 1.00 82.25 181 SER A CA 1
ATOM 1437 C C . SER A 1 181 ? 9.149 -6.305 -12.049 1.00 82.25 181 SER A C 1
ATOM 1439 O O . SER A 1 181 ? 9.303 -6.015 -10.861 1.00 82.25 181 SER A O 1
ATOM 1441 N N . LEU A 1 182 ? 9.568 -5.501 -13.036 1.00 83.81 182 LEU A N 1
ATOM 1442 C CA . LEU A 1 182 ? 10.204 -4.201 -12.786 1.00 83.81 182 LEU A CA 1
ATOM 1443 C C . LEU A 1 182 ? 9.264 -3.032 -13.114 1.00 83.81 182 LEU A C 1
ATOM 1445 O O . LEU A 1 182 ? 8.963 -2.260 -12.208 1.00 83.81 182 LEU A O 1
ATOM 1449 N N . ILE A 1 183 ? 8.695 -2.959 -14.326 1.00 82.00 183 ILE A N 1
ATOM 1450 C CA . ILE A 1 183 ? 7.678 -1.942 -14.681 1.00 82.00 183 ILE A CA 1
ATOM 1451 C C . ILE A 1 183 ? 6.510 -1.885 -13.664 1.00 82.00 183 ILE A C 1
ATOM 1453 O O . ILE A 1 183 ? 6.167 -0.783 -13.227 1.00 82.00 183 ILE A O 1
ATOM 1457 N N . PRO A 1 184 ? 5.928 -3.013 -13.193 1.00 81.81 184 PRO A N 1
ATOM 1458 C CA . PRO A 1 184 ? 4.834 -2.974 -12.218 1.00 81.81 184 PRO A CA 1
ATOM 1459 C C . PRO A 1 184 ? 5.172 -2.286 -10.887 1.00 81.81 184 PRO A C 1
ATOM 1461 O O . PRO A 1 184 ? 4.278 -1.707 -10.276 1.00 81.81 184 PRO A O 1
ATOM 1464 N N . LYS A 1 185 ? 6.444 -2.276 -10.453 1.00 79.31 185 LYS A N 1
ATOM 1465 C CA . LYS A 1 185 ? 6.861 -1.573 -9.223 1.00 79.31 185 LYS A CA 1
ATOM 1466 C C . LYS A 1 185 ? 6.652 -0.064 -9.315 1.00 79.31 185 LYS A C 1
ATOM 1468 O O . LYS A 1 185 ? 6.351 0.572 -8.313 1.00 79.31 185 LYS A O 1
ATOM 1473 N N . ILE A 1 186 ? 6.822 0.489 -10.514 1.00 78.06 186 ILE A N 1
ATOM 1474 C CA . ILE A 1 186 ? 6.691 1.922 -10.784 1.00 78.06 186 ILE A CA 1
ATOM 1475 C C . ILE A 1 186 ? 5.212 2.289 -10.995 1.00 78.06 186 ILE A C 1
ATOM 1477 O O . ILE A 1 186 ? 4.765 3.358 -10.590 1.00 78.06 186 ILE A O 1
ATOM 1481 N N . ASN A 1 187 ? 4.426 1.368 -11.562 1.00 72.56 187 ASN A N 1
ATOM 1482 C CA . ASN A 1 187 ? 2.991 1.554 -11.798 1.00 72.56 187 ASN A CA 1
ATOM 1483 C C . ASN A 1 187 ? 2.100 1.373 -10.560 1.00 72.56 187 ASN A C 1
ATOM 1485 O O . ASN A 1 187 ? 0.960 1.825 -10.587 1.00 72.56 187 ASN A O 1
ATOM 1489 N N . TRP A 1 188 ? 2.585 0.732 -9.492 1.00 66.88 188 TRP A N 1
ATOM 1490 C CA . TRP A 1 188 ? 1.826 0.579 -8.241 1.00 66.88 188 TRP A CA 1
ATOM 1491 C C . TRP A 1 188 ? 1.691 1.896 -7.449 1.00 66.88 188 TRP A C 1
ATOM 1493 O O . TRP A 1 188 ? 0.814 2.024 -6.599 1.00 66.88 188 TRP A O 1
ATOM 1503 N N . ALA A 1 189 ? 2.516 2.905 -7.736 1.00 63.41 189 ALA A N 1
ATOM 1504 C CA . ALA A 1 189 ? 2.469 4.175 -7.025 1.00 63.41 189 ALA A CA 1
ATOM 1505 C C . ALA A 1 189 ? 1.183 4.979 -7.306 1.00 63.41 189 ALA A C 1
ATOM 1507 O O . ALA A 1 189 ? 0.891 5.371 -8.439 1.00 63.41 189 ALA A O 1
ATOM 1508 N N . LEU A 1 190 ? 0.451 5.278 -6.232 1.00 55.41 190 LEU A N 1
ATOM 1509 C CA . LEU A 1 190 ? -0.697 6.183 -6.220 1.00 55.41 190 LEU A CA 1
ATOM 1510 C C . LEU A 1 190 ? -0.259 7.605 -6.610 1.00 55.41 190 LEU A C 1
ATOM 1512 O O . LEU A 1 190 ? 0.454 8.273 -5.864 1.00 55.41 190 LEU A O 1
ATOM 1516 N N . ARG A 1 191 ? -0.707 8.082 -7.777 1.00 62.75 191 ARG A N 1
ATOM 1517 C CA . ARG A 1 191 ? -0.386 9.428 -8.283 1.00 62.75 191 ARG A CA 1
ATOM 1518 C C . ARG A 1 191 ? -1.251 10.486 -7.600 1.00 62.75 191 ARG A C 1
ATOM 1520 O O . ARG A 1 191 ? -2.276 10.901 -8.132 1.00 62.75 191 ARG A O 1
ATOM 1527 N N . ILE A 1 192 ? -0.823 10.885 -6.407 1.00 60.16 192 ILE A N 1
ATOM 1528 C CA . ILE A 1 192 ? -1.469 11.902 -5.560 1.00 60.16 192 ILE A CA 1
ATOM 1529 C C . ILE A 1 192 ? -0.936 13.328 -5.786 1.00 60.16 192 ILE A C 1
ATOM 1531 O O . ILE A 1 192 ? -1.297 14.236 -5.047 1.00 60.16 192 ILE A O 1
ATOM 1535 N N . GLU A 1 193 ? -0.048 13.522 -6.761 1.00 69.88 193 GLU A N 1
ATOM 1536 C CA . GLU A 1 193 ? 0.661 14.787 -6.985 1.00 69.88 193 GLU A CA 1
ATOM 1537 C C . GLU A 1 193 ? -0.066 15.706 -7.972 1.00 69.88 193 GLU A C 1
ATOM 1539 O O . GLU A 1 193 ? -0.566 15.265 -9.014 1.00 69.88 193 GLU A O 1
ATOM 1544 N N . ASP A 1 194 ? -0.049 17.006 -7.675 1.00 66.25 194 ASP A N 1
ATOM 1545 C CA . ASP A 1 194 ? -0.632 18.035 -8.530 1.00 66.25 194 ASP A CA 1
ATOM 1546 C C . ASP A 1 194 ? 0.083 18.166 -9.881 1.00 66.25 194 ASP A C 1
ATOM 1548 O O . ASP A 1 194 ? 1.301 17.994 -10.015 1.00 66.25 194 ASP A O 1
ATOM 1552 N N . TYR A 1 195 ? -0.695 18.532 -10.903 1.00 66.81 195 TYR A N 1
ATOM 1553 C CA . TYR A 1 195 ? -0.239 18.716 -12.282 1.00 66.81 195 TYR A CA 1
ATOM 1554 C C . TYR A 1 195 ? 0.484 20.062 -12.477 1.00 66.81 195 TYR A C 1
ATOM 1556 O O . TYR A 1 195 ? 0.040 20.937 -13.221 1.00 66.81 195 TYR A O 1
ATOM 1564 N N . VAL A 1 196 ? 1.612 20.232 -11.785 1.00 71.12 196 VAL A N 1
ATOM 1565 C CA . VAL A 1 196 ? 2.537 21.363 -11.953 1.00 71.12 196 VAL A CA 1
ATOM 1566 C C . VAL A 1 196 ? 3.722 20.988 -12.848 1.00 71.12 196 VAL A C 1
ATOM 1568 O O . VAL A 1 196 ? 4.048 19.814 -13.028 1.00 71.12 196 VAL A O 1
ATOM 1571 N N . GLU A 1 197 ? 4.384 21.993 -13.427 1.00 74.50 197 GLU A N 1
ATOM 1572 C CA . GLU A 1 197 ? 5.430 21.800 -14.446 1.00 74.50 197 GLU A CA 1
ATOM 1573 C C . GLU A 1 197 ? 6.615 20.942 -13.959 1.00 74.50 197 GLU A C 1
ATOM 1575 O O . GLU A 1 197 ? 7.211 20.213 -14.750 1.00 74.50 197 GLU A O 1
ATOM 1580 N N . GLU A 1 198 ? 6.949 20.994 -12.665 1.00 77.75 198 GLU A N 1
ATOM 1581 C CA . GLU A 1 198 ? 7.994 20.146 -12.078 1.00 77.75 198 GLU A CA 1
ATOM 1582 C C . GLU A 1 198 ? 7.565 18.675 -12.002 1.00 77.75 198 GLU A C 1
ATOM 1584 O O . GLU A 1 198 ? 8.266 17.818 -12.538 1.00 77.75 198 GLU A O 1
ATOM 1589 N N . THR A 1 199 ? 6.377 18.387 -11.459 1.00 76.31 199 THR A N 1
ATOM 1590 C CA . THR A 1 199 ? 5.795 17.036 -11.418 1.00 76.31 199 THR A CA 1
ATOM 1591 C C . THR A 1 199 ? 5.765 16.402 -12.811 1.00 76.31 199 THR A C 1
ATOM 1593 O O . THR A 1 199 ? 6.159 15.252 -12.985 1.00 76.31 199 THR A O 1
ATOM 1596 N N . ILE A 1 200 ? 5.368 17.162 -13.838 1.00 78.56 200 ILE A N 1
ATOM 1597 C CA . ILE A 1 200 ? 5.336 16.692 -15.234 1.00 78.56 200 ILE A CA 1
ATOM 1598 C C . ILE A 1 200 ? 6.744 16.335 -15.741 1.00 78.56 200 ILE A C 1
ATOM 1600 O O . ILE A 1 200 ? 6.915 15.311 -16.405 1.00 78.56 200 ILE A O 1
ATOM 1604 N N . LYS A 1 201 ? 7.765 17.145 -15.425 1.00 84.12 201 LYS A N 1
ATOM 1605 C CA . LYS A 1 201 ? 9.165 16.854 -15.784 1.00 84.12 201 LYS A CA 1
ATOM 1606 C C . LYS A 1 201 ? 9.668 15.589 -15.097 1.00 84.12 201 LYS A C 1
ATOM 1608 O O . LYS A 1 201 ? 10.296 14.768 -15.761 1.00 84.12 201 LYS A O 1
ATOM 1613 N N . ASP A 1 202 ? 9.356 15.403 -13.817 1.00 86.50 202 ASP A N 1
ATOM 1614 C CA . ASP A 1 202 ? 9.736 14.196 -13.084 1.00 86.50 202 ASP A CA 1
ATOM 1615 C C . ASP A 1 202 ? 9.064 12.943 -13.664 1.00 86.50 202 ASP A C 1
ATOM 1617 O O . ASP A 1 202 ? 9.726 11.937 -13.912 1.00 86.50 202 ASP A O 1
ATOM 1621 N N . TYR A 1 203 ? 7.760 13.001 -13.955 1.00 85.56 203 TYR A N 1
ATOM 1622 C CA . TYR A 1 203 ? 7.045 11.870 -14.548 1.00 85.56 203 TYR A CA 1
ATOM 1623 C C . TYR A 1 203 ? 7.547 11.517 -15.953 1.00 85.56 203 TYR A C 1
ATOM 1625 O O . TYR A 1 203 ? 7.713 10.339 -16.273 1.00 85.56 203 TYR A O 1
ATOM 1633 N N . ASN A 1 204 ? 7.881 12.519 -16.769 1.00 85.50 204 ASN A N 1
ATOM 1634 C CA . ASN A 1 204 ? 8.532 12.291 -18.059 1.00 85.50 204 ASN A CA 1
ATOM 1635 C C . ASN A 1 204 ? 9.956 11.727 -17.901 1.00 85.50 204 ASN A C 1
ATOM 1637 O O . ASN A 1 204 ? 10.385 10.920 -18.727 1.00 85.50 204 ASN A O 1
ATOM 1641 N N . LYS A 1 205 ? 10.676 12.073 -16.823 1.00 88.94 205 LYS A N 1
ATOM 1642 C CA . LYS A 1 205 ? 11.996 11.502 -16.518 1.00 88.94 205 LYS A CA 1
ATOM 1643 C C . LYS A 1 205 ? 11.923 10.000 -16.224 1.00 88.94 205 LYS A C 1
ATOM 1645 O O . LYS A 1 205 ? 12.802 9.262 -16.664 1.00 88.94 205 LYS A O 1
ATOM 1650 N N . ILE A 1 206 ? 10.869 9.536 -15.554 1.00 88.88 206 ILE A N 1
ATOM 1651 C CA . ILE A 1 206 ? 10.626 8.101 -15.327 1.00 88.88 206 ILE A CA 1
ATOM 1652 C C . ILE A 1 206 ? 10.429 7.367 -16.665 1.00 88.88 206 ILE A C 1
ATOM 1654 O O . ILE A 1 206 ? 11.045 6.324 -16.898 1.00 88.88 206 ILE A O 1
ATOM 1658 N N . ASP A 1 207 ? 9.618 7.930 -17.567 1.00 88.25 207 ASP A N 1
ATOM 1659 C CA . ASP A 1 207 ? 9.362 7.357 -18.896 1.00 88.25 207 ASP A CA 1
ATOM 1660 C C . ASP A 1 207 ? 10.634 7.329 -19.764 1.00 88.25 207 ASP A C 1
ATOM 1662 O O . ASP A 1 207 ? 10.873 6.345 -20.470 1.00 88.25 207 ASP A O 1
ATOM 1666 N N . GLU A 1 208 ? 11.497 8.352 -19.671 1.00 88.94 208 GLU A N 1
ATOM 1667 C CA . GLU A 1 208 ? 12.831 8.325 -20.285 1.00 88.94 208 GLU A CA 1
ATOM 1668 C C . GLU A 1 208 ? 13.672 7.150 -19.774 1.00 88.94 208 GLU A C 1
ATOM 1670 O O . GLU A 1 208 ? 14.217 6.406 -20.589 1.00 88.94 208 GLU A O 1
ATOM 1675 N N . VAL A 1 209 ? 13.806 6.981 -18.451 1.00 89.75 209 VAL A N 1
ATOM 1676 C CA . VAL A 1 209 ? 14.646 5.918 -17.870 1.00 89.75 209 VAL A CA 1
ATOM 1677 C C . VAL A 1 209 ? 14.101 4.543 -18.259 1.00 89.75 209 VAL A C 1
ATOM 1679 O O . VAL A 1 209 ? 14.871 3.695 -18.705 1.00 89.75 209 VAL A O 1
ATOM 1682 N N . MET A 1 210 ? 12.780 4.339 -18.235 1.00 90.00 210 MET A N 1
ATOM 1683 C CA . MET A 1 210 ? 12.169 3.078 -18.679 1.00 90.00 210 MET A CA 1
ATOM 1684 C C . MET A 1 210 ? 12.406 2.780 -20.162 1.00 90.00 210 MET A C 1
ATOM 1686 O O . MET A 1 210 ? 12.725 1.640 -20.513 1.00 90.00 210 MET A O 1
ATOM 1690 N N . ALA A 1 211 ? 12.329 3.788 -21.032 1.00 88.44 211 ALA A N 1
ATOM 1691 C CA . ALA A 1 211 ? 12.674 3.632 -22.441 1.00 88.44 211 ALA A CA 1
ATOM 1692 C C . ALA A 1 211 ? 14.172 3.338 -22.650 1.00 88.44 211 ALA A C 1
ATOM 1694 O O . ALA A 1 211 ? 14.518 2.549 -23.530 1.00 88.44 211 ALA A O 1
ATOM 1695 N N . GLN A 1 212 ? 15.061 3.899 -21.823 1.00 87.75 212 GLN A N 1
ATOM 1696 C CA . GLN A 1 212 ? 16.500 3.603 -21.840 1.00 87.75 212 GLN A CA 1
ATOM 1697 C C . GLN A 1 212 ? 16.801 2.174 -21.354 1.00 87.75 212 GLN A C 1
ATOM 1699 O O . GLN A 1 212 ? 17.573 1.461 -21.997 1.00 87.75 212 GLN A O 1
ATOM 1704 N N . THR A 1 213 ? 16.140 1.701 -20.292 1.00 89.88 213 THR A N 1
ATOM 1705 C CA . THR A 1 213 ? 16.250 0.311 -19.820 1.00 89.88 213 THR A CA 1
ATOM 1706 C C . THR A 1 213 ? 15.750 -0.678 -20.879 1.00 89.88 213 THR A C 1
ATOM 1708 O O . THR A 1 213 ? 16.442 -1.643 -21.208 1.00 89.88 213 THR A O 1
ATOM 1711 N N . PHE A 1 214 ? 14.586 -0.417 -21.486 1.00 89.31 214 PHE A N 1
ATOM 1712 C CA . PHE A 1 214 ? 14.057 -1.227 -22.588 1.00 89.31 214 PHE A CA 1
ATOM 1713 C C . PHE A 1 214 ? 14.999 -1.237 -23.805 1.00 89.31 214 PHE A C 1
ATOM 1715 O O . PHE A 1 214 ? 15.217 -2.284 -24.424 1.00 89.31 214 PHE A O 1
ATOM 1722 N N . TYR A 1 215 ? 15.599 -0.088 -24.130 1.00 86.12 215 TYR A N 1
ATOM 1723 C CA . TYR A 1 215 ? 16.576 0.044 -25.208 1.00 86.12 215 TYR A CA 1
ATOM 1724 C C . TYR A 1 215 ? 17.809 -0.843 -24.982 1.00 86.12 215 TYR A C 1
ATOM 1726 O O . TYR A 1 215 ? 18.171 -1.620 -25.868 1.00 86.12 215 TYR A O 1
ATOM 1734 N N . MET A 1 216 ? 18.397 -0.788 -23.781 1.00 86.38 216 MET A N 1
ATOM 1735 C CA . MET A 1 216 ? 19.543 -1.607 -23.363 1.00 86.38 216 MET A CA 1
ATOM 1736 C C . MET A 1 216 ? 19.257 -3.117 -23.463 1.00 86.38 216 MET A C 1
ATOM 1738 O O . MET A 1 216 ? 20.091 -3.882 -23.954 1.00 86.38 216 MET A O 1
ATOM 1742 N N . ILE A 1 217 ? 18.057 -3.555 -23.067 1.00 88.38 217 ILE A N 1
ATOM 1743 C CA . ILE A 1 217 ? 17.639 -4.960 -23.191 1.00 88.38 217 ILE A CA 1
ATOM 1744 C C . ILE A 1 217 ? 17.526 -5.379 -24.663 1.00 88.38 217 ILE A C 1
ATOM 1746 O O . ILE A 1 217 ? 17.947 -6.477 -25.028 1.00 88.38 217 ILE A O 1
ATOM 1750 N N . THR A 1 218 ? 16.948 -4.531 -25.514 1.00 85.06 218 THR A N 1
ATOM 1751 C CA . THR A 1 218 ? 16.586 -4.899 -26.894 1.00 85.06 218 THR A CA 1
ATOM 1752 C C . THR A 1 218 ? 17.713 -4.732 -27.916 1.00 85.06 218 THR A C 1
ATOM 1754 O O . THR A 1 218 ? 17.694 -5.412 -28.942 1.00 85.06 218 THR A O 1
ATOM 1757 N N . ASN A 1 219 ? 18.716 -3.886 -27.659 1.00 79.25 219 ASN A N 1
ATOM 1758 C CA . ASN A 1 219 ? 19.740 -3.547 -28.652 1.00 79.25 219 ASN A CA 1
ATOM 1759 C C . ASN A 1 219 ? 21.054 -4.323 -28.424 1.00 79.25 219 ASN A C 1
ATOM 1761 O O . ASN A 1 219 ? 21.582 -4.313 -27.312 1.00 79.25 219 ASN A O 1
ATOM 1765 N N . PRO A 1 220 ? 21.626 -4.995 -29.451 1.00 58.72 220 PRO A N 1
ATOM 1766 C CA . PRO A 1 220 ? 22.828 -5.819 -29.276 1.00 58.72 220 PRO A CA 1
ATOM 1767 C C . PRO A 1 220 ? 24.123 -5.075 -28.923 1.00 58.72 220 PRO A C 1
ATOM 1769 O O . PRO A 1 220 ? 25.005 -5.682 -28.315 1.00 58.72 220 PRO A O 1
ATOM 1772 N N . ARG A 1 221 ? 24.264 -3.811 -29.340 1.00 60.00 221 ARG A N 1
ATOM 1773 C CA . ARG A 1 221 ? 25.522 -3.049 -29.282 1.00 60.00 221 ARG A CA 1
ATOM 1774 C C . ARG A 1 221 ? 25.700 -2.369 -27.923 1.00 60.00 221 ARG A C 1
ATOM 1776 O O . ARG A 1 221 ? 24.774 -1.723 -27.445 1.00 60.00 221 ARG A O 1
ATOM 1783 N N . GLN A 1 222 ? 26.898 -2.480 -27.347 1.00 50.12 222 GLN A N 1
ATOM 1784 C CA . GLN A 1 222 ? 27.363 -1.528 -26.333 1.00 50.12 222 GLN A CA 1
ATOM 1785 C C . GLN A 1 222 ? 27.545 -0.150 -26.985 1.00 50.12 222 GLN A C 1
ATOM 1787 O O . GLN A 1 222 ? 27.849 -0.069 -28.178 1.00 50.12 222 GLN A O 1
ATOM 1792 N N . PHE A 1 223 ? 27.349 0.908 -26.203 1.00 53.25 223 PHE A N 1
ATOM 1793 C CA . PHE A 1 223 ? 27.345 2.295 -26.665 1.00 53.25 223 PHE A CA 1
ATOM 1794 C C . PHE A 1 223 ? 28.496 3.102 -26.062 1.00 53.25 223 PHE A C 1
ATOM 1796 O O . PHE A 1 223 ? 28.926 2.822 -24.944 1.00 53.25 223 PHE A O 1
ATOM 1803 N N . SER A 1 224 ? 28.969 4.111 -26.796 1.00 50.09 224 SER A N 1
ATOM 1804 C CA . SER A 1 224 ? 29.782 5.197 -26.241 1.00 50.09 224 SER A CA 1
ATOM 1805 C C . SER A 1 224 ? 28.885 6.358 -25.794 1.00 50.09 224 SER A C 1
ATOM 1807 O O . SER A 1 224 ? 27.719 6.454 -26.184 1.00 50.09 224 SER A O 1
ATOM 1809 N N . GLU A 1 225 ? 29.429 7.271 -24.990 1.00 46.16 225 GLU A N 1
ATOM 1810 C CA . GLU A 1 225 ? 28.713 8.476 -24.544 1.00 46.16 225 GLU A CA 1
ATOM 1811 C C . GLU A 1 225 ? 28.396 9.447 -25.704 1.00 46.16 225 GLU A C 1
ATOM 1813 O O . GLU A 1 225 ? 27.456 10.236 -25.619 1.00 46.16 225 GLU A O 1
ATOM 1818 N N . GLU A 1 226 ? 29.130 9.369 -26.820 1.00 50.06 226 GLU A N 1
ATOM 1819 C CA . GLU A 1 226 ? 28.974 10.260 -27.981 1.00 50.06 226 GLU A CA 1
ATOM 1820 C C . GLU A 1 226 ? 27.640 10.051 -28.715 1.00 50.06 226 GLU A C 1
ATOM 1822 O O . GLU A 1 226 ? 26.967 11.020 -29.073 1.00 50.06 226 GLU A O 1
ATOM 1827 N N . ASP A 1 227 ? 27.198 8.796 -28.854 1.00 50.03 227 ASP A N 1
ATOM 1828 C CA . ASP A 1 227 ? 25.861 8.445 -29.356 1.00 50.03 227 ASP A CA 1
ATOM 1829 C C . ASP A 1 227 ? 24.732 8.978 -28.449 1.00 50.03 227 ASP A C 1
ATOM 1831 O O . ASP A 1 227 ? 23.557 8.974 -28.831 1.00 50.03 227 ASP A O 1
ATOM 1835 N N . PHE A 1 228 ? 25.063 9.434 -27.235 1.00 46.94 228 PHE A N 1
ATOM 1836 C CA . PHE A 1 228 ? 24.090 9.849 -26.235 1.00 46.94 228 PHE A CA 1
ATOM 1837 C C . PHE A 1 228 ? 23.797 11.355 -26.185 1.00 46.94 228 PHE A C 1
ATOM 1839 O O . PHE A 1 228 ? 22.749 11.745 -25.670 1.00 46.94 228 PHE A O 1
ATOM 1846 N N . MET A 1 229 ? 24.669 12.194 -26.748 1.00 45.38 229 MET A N 1
ATOM 1847 C CA . MET A 1 229 ? 24.647 13.651 -26.533 1.00 45.38 229 MET A CA 1
ATOM 1848 C C . MET A 1 229 ? 24.119 14.473 -27.727 1.00 45.38 229 MET A C 1
ATOM 1850 O O . MET A 1 229 ? 24.186 15.700 -27.709 1.00 45.38 229 MET A O 1
ATOM 1854 N N . GLY A 1 230 ? 23.594 13.825 -28.775 1.00 52.56 230 GLY A N 1
ATOM 1855 C CA . GLY A 1 230 ? 23.099 14.487 -29.993 1.00 52.56 230 GLY A CA 1
ATOM 1856 C C . GLY A 1 230 ? 21.571 14.527 -30.138 1.00 52.56 230 GLY A C 1
ATOM 1857 O O . GLY A 1 230 ? 20.861 13.648 -29.651 1.00 52.56 230 GLY A O 1
ATOM 1858 N N . GLU A 1 231 ? 21.060 15.493 -30.915 1.00 49.16 231 GLU A N 1
ATOM 1859 C CA . GLU A 1 231 ? 19.619 15.727 -31.178 1.00 49.16 231 GLU A CA 1
ATOM 1860 C C . GLU A 1 231 ? 18.845 14.467 -31.624 1.00 49.16 231 GLU A C 1
ATOM 1862 O O . GLU A 1 231 ? 17.663 14.297 -31.319 1.00 49.16 231 GLU A O 1
ATOM 1867 N N . LYS A 1 232 ? 19.525 13.521 -32.286 1.00 50.19 232 LYS A N 1
ATOM 1868 C CA . LYS A 1 232 ? 18.961 12.224 -32.697 1.00 50.19 232 LYS A CA 1
ATOM 1869 C C . LYS A 1 232 ? 18.468 11.361 -31.515 1.00 50.19 232 LYS A C 1
ATOM 1871 O O . LYS A 1 232 ? 17.599 10.510 -31.731 1.00 50.19 232 LYS A O 1
ATOM 1876 N N . ARG A 1 233 ? 18.960 11.558 -30.276 1.00 52.66 233 ARG A N 1
ATOM 1877 C CA . ARG A 1 233 ? 18.540 10.761 -29.102 1.00 52.66 233 ARG A CA 1
ATOM 1878 C C . ARG A 1 233 ? 17.126 11.105 -28.629 1.00 52.66 233 ARG A C 1
ATOM 1880 O O . ARG A 1 233 ? 16.414 10.177 -28.264 1.00 52.66 233 ARG A O 1
ATOM 1887 N N . GLN A 1 234 ? 16.670 12.363 -28.708 1.00 50.50 234 GLN A N 1
ATOM 1888 C CA . GLN A 1 234 ? 15.292 12.720 -28.314 1.00 50.50 234 GLN A CA 1
ATOM 1889 C C . GLN A 1 234 ? 14.254 11.982 -29.167 1.00 50.50 234 GLN A C 1
ATOM 1891 O O . GLN A 1 234 ? 13.374 11.312 -28.630 1.00 50.50 234 GLN A O 1
ATOM 1896 N N . VAL A 1 235 ? 14.414 12.015 -30.496 1.00 54.66 235 VAL A N 1
ATOM 1897 C CA . VAL A 1 235 ? 13.558 11.266 -31.435 1.00 54.66 235 VAL A CA 1
ATOM 1898 C C . VAL A 1 235 ? 13.598 9.763 -31.135 1.00 54.66 235 VAL A C 1
ATOM 1900 O O . VAL A 1 235 ? 12.571 9.090 -31.171 1.00 54.66 235 VAL A O 1
ATOM 1903 N N . THR A 1 236 ? 14.772 9.231 -30.785 1.00 69.44 236 THR A N 1
ATOM 1904 C CA . THR A 1 236 ? 14.954 7.805 -30.482 1.00 69.44 236 THR A CA 1
ATOM 1905 C C . THR A 1 236 ? 14.262 7.395 -29.177 1.00 69.44 236 THR A C 1
ATOM 1907 O O . THR A 1 236 ? 13.456 6.468 -29.195 1.00 69.44 236 THR A O 1
ATOM 1910 N N . ILE A 1 237 ? 14.501 8.091 -28.060 1.00 76.94 237 ILE A N 1
ATOM 1911 C CA . ILE A 1 237 ? 13.863 7.784 -26.767 1.00 76.94 237 ILE A CA 1
ATOM 1912 C C . ILE A 1 237 ? 12.349 7.988 -26.844 1.00 76.94 237 ILE A C 1
ATOM 1914 O O . ILE A 1 237 ? 11.602 7.115 -26.406 1.00 76.94 237 ILE A O 1
ATOM 1918 N N . GLN A 1 238 ? 11.876 9.058 -27.491 1.00 79.50 238 GLN A N 1
ATOM 1919 C CA . GLN A 1 238 ? 10.443 9.275 -27.681 1.00 79.50 238 GLN A CA 1
ATOM 1920 C C . GLN A 1 238 ? 9.794 8.161 -28.520 1.00 79.50 238 GLN A C 1
ATOM 1922 O O . GLN A 1 238 ? 8.671 7.756 -28.217 1.00 79.50 238 GLN A O 1
ATOM 1927 N N . ASN A 1 239 ? 10.496 7.615 -29.521 1.00 79.62 239 ASN A N 1
ATOM 1928 C CA . ASN A 1 239 ? 10.036 6.439 -30.259 1.00 79.62 239 ASN A CA 1
ATOM 1929 C C . ASN A 1 239 ? 9.956 5.189 -29.368 1.00 79.62 239 ASN A C 1
ATOM 1931 O O . ASN A 1 239 ? 8.984 4.450 -29.484 1.00 79.62 239 ASN A O 1
ATOM 1935 N N . PHE A 1 240 ? 10.901 4.962 -28.449 1.00 80.88 240 PHE A N 1
ATOM 1936 C CA . PHE A 1 240 ? 10.817 3.833 -27.512 1.00 80.88 240 PHE A CA 1
ATOM 1937 C C . PHE A 1 240 ? 9.704 4.002 -26.469 1.00 80.88 240 PHE A C 1
ATOM 1939 O O . PHE A 1 240 ? 8.949 3.054 -26.268 1.00 80.88 240 PHE A O 1
ATOM 1946 N N . ILE A 1 241 ? 9.497 5.205 -25.916 1.00 82.44 241 ILE A N 1
ATOM 1947 C CA . ILE A 1 241 ? 8.310 5.531 -25.097 1.00 82.44 241 ILE A CA 1
ATOM 1948 C C . ILE A 1 241 ? 7.027 5.213 -25.881 1.00 82.44 241 ILE A C 1
ATOM 1950 O O . ILE A 1 241 ? 6.121 4.562 -25.360 1.00 82.44 241 ILE A O 1
ATOM 1954 N N . ASN A 1 242 ? 6.954 5.621 -27.152 1.00 81.19 242 ASN A N 1
ATOM 1955 C CA . ASN A 1 242 ? 5.788 5.382 -28.005 1.00 81.19 242 ASN A CA 1
ATOM 1956 C C . ASN A 1 242 ? 5.598 3.894 -28.360 1.00 81.19 242 ASN A C 1
ATOM 1958 O O . ASN A 1 242 ? 4.462 3.456 -28.452 1.00 81.19 242 ASN A O 1
ATOM 1962 N N . ILE A 1 243 ? 6.664 3.104 -28.537 1.00 81.06 243 ILE A N 1
ATOM 1963 C CA . ILE A 1 243 ? 6.583 1.647 -28.774 1.00 81.06 243 ILE A CA 1
ATOM 1964 C C . ILE A 1 243 ? 6.137 0.910 -27.505 1.00 81.06 243 ILE A C 1
ATOM 1966 O O . ILE A 1 243 ? 5.314 -0.001 -27.573 1.00 81.06 243 ILE A O 1
ATOM 1970 N N . MET A 1 244 ? 6.650 1.311 -26.341 1.00 79.12 244 MET A N 1
ATOM 1971 C CA . MET A 1 244 ? 6.261 0.728 -25.059 1.00 79.12 244 MET A CA 1
ATOM 1972 C C . MET A 1 244 ? 4.792 1.026 -24.740 1.00 79.12 244 MET A C 1
ATOM 1974 O O . MET A 1 244 ? 4.032 0.096 -24.492 1.00 79.12 244 MET A O 1
ATOM 1978 N N . SER A 1 245 ? 4.383 2.296 -24.814 1.00 77.75 245 SER A N 1
ATOM 1979 C CA . SER A 1 245 ? 3.017 2.751 -24.493 1.00 77.75 245 SER A CA 1
ATOM 1980 C C . SER A 1 245 ? 1.992 2.599 -25.625 1.00 77.75 245 SER A C 1
ATOM 1982 O O . SER A 1 245 ? 0.818 2.909 -25.429 1.00 77.75 245 SER A O 1
ATOM 1984 N N . ALA A 1 246 ? 2.385 2.126 -26.813 1.00 73.06 246 ALA A N 1
ATOM 1985 C CA . ALA A 1 246 ? 1.425 1.849 -27.877 1.00 73.06 246 ALA A CA 1
ATOM 1986 C C . ALA A 1 246 ? 0.582 0.600 -27.553 1.00 73.06 246 ALA A C 1
ATOM 1988 O O . ALA A 1 246 ? 1.130 -0.412 -27.101 1.00 73.06 246 ALA A O 1
ATOM 1989 N N . PRO A 1 247 ? -0.732 0.624 -27.849 1.00 59.00 247 PRO A N 1
ATOM 1990 C CA . PRO A 1 247 ? -1.586 -0.544 -27.697 1.00 59.00 247 PRO A CA 1
ATOM 1991 C C . PRO A 1 247 ? -1.170 -1.673 -28.647 1.00 59.00 247 PRO A C 1
ATOM 1993 O O . PRO A 1 247 ? -0.628 -1.441 -29.733 1.00 59.00 247 PRO A O 1
ATOM 1996 N N . LEU A 1 248 ? -1.478 -2.913 -28.257 1.00 53.50 248 LEU A N 1
ATOM 1997 C CA . LEU A 1 248 ? -1.095 -4.140 -28.975 1.00 53.50 248 LEU A CA 1
ATOM 1998 C C . LEU A 1 248 ? -1.513 -4.136 -30.459 1.00 53.50 248 LEU A C 1
ATOM 2000 O O . LEU A 1 248 ? -0.782 -4.634 -31.313 1.00 53.50 248 LEU A O 1
ATOM 2004 N N . ASN A 1 249 ? -2.642 -3.501 -30.798 1.00 48.72 249 ASN A N 1
ATOM 2005 C CA . ASN A 1 249 ? -3.124 -3.360 -32.180 1.00 48.72 249 ASN A CA 1
ATOM 2006 C C . ASN A 1 249 ? -2.289 -2.400 -33.063 1.00 48.72 249 ASN A C 1
ATOM 2008 O O . ASN A 1 249 ? -2.598 -2.236 -34.243 1.00 48.72 249 ASN A O 1
ATOM 2012 N N . ARG A 1 250 ? -1.236 -1.778 -32.516 1.00 55.28 250 ARG A N 1
ATOM 2013 C CA . ARG A 1 250 ? -0.260 -0.927 -33.223 1.00 55.28 250 ARG A CA 1
ATOM 2014 C C . ARG A 1 250 ? 1.180 -1.457 -33.135 1.00 55.28 250 ARG A C 1
ATOM 2016 O O . ARG A 1 250 ? 2.116 -0.700 -33.376 1.00 55.28 250 ARG A O 1
ATOM 2023 N N . ASN A 1 251 ? 1.361 -2.745 -32.824 1.00 57.19 251 ASN A N 1
ATOM 2024 C CA . ASN A 1 251 ? 2.662 -3.398 -32.592 1.00 57.19 251 ASN A CA 1
ATOM 2025 C C . ASN A 1 251 ? 3.438 -2.855 -31.371 1.00 57.19 251 ASN A C 1
ATOM 2027 O O . ASN A 1 251 ? 4.665 -2.950 -31.331 1.00 57.19 251 ASN A O 1
ATOM 2031 N N . GLY A 1 252 ? 2.738 -2.266 -30.396 1.00 59.72 252 GLY A N 1
ATOM 2032 C CA . GLY A 1 252 ? 3.324 -1.838 -29.125 1.00 59.72 252 GLY A CA 1
ATOM 2033 C C . GLY A 1 252 ? 3.216 -2.889 -28.020 1.00 59.72 252 GLY A C 1
ATOM 2034 O O . GLY A 1 252 ? 2.591 -3.934 -28.201 1.00 59.72 252 GLY A O 1
ATOM 2035 N N . PHE A 1 253 ? 3.821 -2.603 -26.866 1.00 63.28 253 PHE A N 1
ATOM 2036 C CA . PHE A 1 253 ? 3.851 -3.519 -25.716 1.00 63.28 253 PHE A CA 1
ATOM 2037 C C . PHE A 1 253 ? 2.691 -3.320 -24.723 1.00 63.28 253 PHE A C 1
ATOM 2039 O O . PHE A 1 253 ? 2.558 -4.120 -23.801 1.00 63.28 253 PHE A O 1
ATOM 2046 N N . ASN A 1 254 ? 1.868 -2.275 -24.890 1.00 70.25 254 ASN A N 1
ATOM 2047 C CA . ASN A 1 254 ? 0.886 -1.803 -23.901 1.00 70.25 254 ASN A CA 1
ATOM 2048 C C . ASN A 1 254 ? 1.473 -1.655 -22.482 1.00 70.25 254 ASN A C 1
ATOM 2050 O O . ASN A 1 254 ? 0.798 -1.878 -21.478 1.00 70.25 254 ASN A O 1
ATOM 2054 N N . CYS A 1 255 ? 2.750 -1.275 -22.385 1.00 73.25 255 CYS A N 1
ATOM 2055 C CA . CYS A 1 255 ? 3.339 -0.878 -21.119 1.00 73.25 255 CYS A CA 1
ATOM 2056 C C . CYS A 1 255 ? 2.661 0.414 -20.674 1.00 73.25 255 CYS A C 1
ATOM 2058 O O . CYS A 1 255 ? 2.917 1.482 -21.237 1.00 73.25 255 CYS A O 1
ATOM 2060 N N . ILE A 1 256 ? 1.854 0.322 -19.621 1.00 71.19 256 ILE A N 1
ATOM 2061 C CA . ILE A 1 256 ? 1.487 1.490 -18.832 1.00 71.19 256 ILE A CA 1
ATOM 2062 C C . ILE A 1 256 ? 2.801 2.140 -18.377 1.00 71.19 256 ILE A C 1
ATOM 2064 O O . ILE A 1 256 ? 3.568 1.535 -17.629 1.00 71.19 256 ILE A O 1
ATOM 2068 N N . LEU A 1 257 ? 3.080 3.338 -18.886 1.00 80.31 257 LEU A N 1
ATOM 2069 C CA . LEU A 1 257 ? 4.230 4.149 -18.502 1.00 80.31 257 LEU A CA 1
ATOM 2070 C C . LEU A 1 257 ? 3.751 5.294 -17.588 1.00 80.31 257 LEU A C 1
ATOM 2072 O O . LEU A 1 257 ? 2.714 5.899 -17.896 1.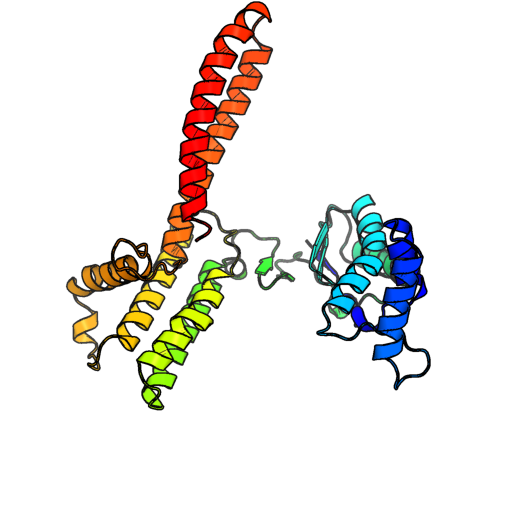00 80.31 257 LEU A O 1
ATOM 2076 N N . PRO A 1 258 ? 4.425 5.572 -16.454 1.00 75.62 258 PRO A N 1
ATOM 2077 C CA . PRO A 1 258 ? 3.952 6.529 -15.456 1.00 75.62 258 PRO A CA 1
ATOM 2078 C C . PRO A 1 258 ? 3.651 7.927 -15.993 1.00 75.62 258 PRO A C 1
ATOM 2080 O O . PRO A 1 258 ? 2.601 8.463 -15.648 1.00 75.62 258 PRO A O 1
ATOM 2083 N N . GLY A 1 259 ? 4.506 8.493 -16.847 1.00 77.38 259 GLY A N 1
ATOM 2084 C CA . GLY A 1 259 ? 4.312 9.811 -17.452 1.00 77.38 259 GLY A CA 1
ATOM 2085 C C . GLY A 1 259 ? 3.150 9.837 -18.430 1.00 77.38 259 GLY A C 1
ATOM 2086 O O . GLY A 1 259 ? 2.203 10.596 -18.230 1.00 77.38 259 GLY A O 1
ATOM 2087 N N . ARG A 1 260 ? 3.136 8.933 -19.414 1.00 77.38 260 ARG A N 1
ATOM 2088 C CA . ARG A 1 260 ? 2.000 8.774 -20.341 1.00 77.38 260 ARG A CA 1
ATOM 2089 C C . ARG A 1 260 ? 0.657 8.573 -19.641 1.00 77.38 260 ARG A C 1
ATOM 2091 O O . ARG A 1 260 ? -0.354 9.114 -20.088 1.00 77.38 260 ARG A O 1
ATOM 2098 N N . ASN A 1 261 ? 0.627 7.819 -18.545 1.00 75.06 261 ASN A N 1
ATOM 2099 C CA . ASN A 1 261 ? -0.595 7.601 -17.776 1.00 75.06 261 ASN A CA 1
ATOM 2100 C C . ASN A 1 261 ? -0.908 8.799 -16.843 1.00 75.06 261 ASN A C 1
ATOM 2102 O O . ASN A 1 261 ? -2.075 9.129 -16.669 1.00 75.06 261 ASN A O 1
ATOM 2106 N N . PHE A 1 262 ? 0.079 9.536 -16.320 1.00 74.31 262 PHE A N 1
ATOM 2107 C CA . PHE A 1 262 ? -0.159 10.813 -15.624 1.00 74.31 262 PHE A CA 1
ATOM 2108 C C . PHE A 1 262 ? -0.763 11.870 -16.570 1.00 74.31 262 PHE A C 1
ATOM 2110 O O . PHE A 1 262 ? -1.789 12.463 -16.239 1.00 74.31 262 PHE A O 1
ATOM 2117 N N . GLU A 1 263 ? -0.228 12.019 -17.792 1.00 74.81 263 GLU A N 1
ATOM 2118 C CA . GLU A 1 263 ? -0.815 12.855 -18.856 1.00 74.81 263 GLU A CA 1
ATOM 2119 C C . GLU A 1 263 ? -2.265 12.456 -19.191 1.00 74.81 263 GLU A C 1
ATOM 2121 O O . GLU A 1 263 ? -3.086 13.318 -19.510 1.00 74.81 263 GLU A O 1
ATOM 2126 N N . ALA A 1 264 ? -2.584 11.156 -19.181 1.00 73.44 264 ALA A N 1
ATOM 2127 C CA . ALA A 1 264 ? -3.919 10.644 -19.494 1.00 73.44 264 ALA A CA 1
ATOM 2128 C C . ALA A 1 264 ? -4.909 10.851 -18.336 1.00 73.44 264 ALA A C 1
ATOM 2130 O O . ALA A 1 264 ? -5.992 11.399 -18.541 1.00 73.44 264 ALA A O 1
ATOM 2131 N N . ALA A 1 265 ? -4.520 10.479 -17.114 1.00 69.94 265 ALA A N 1
ATOM 2132 C CA . ALA A 1 265 ? -5.334 10.639 -15.914 1.00 69.94 265 ALA A CA 1
ATOM 2133 C C . ALA A 1 265 ? -5.689 12.111 -15.659 1.00 69.94 265 ALA A C 1
ATOM 2135 O O . ALA A 1 265 ? -6.829 12.415 -15.321 1.00 69.94 265 ALA A O 1
ATOM 2136 N N . GLN A 1 266 ? -4.756 13.040 -15.891 1.00 69.06 266 GLN A N 1
ATOM 2137 C CA . GLN A 1 266 ? -5.011 14.462 -15.656 1.00 69.06 266 GLN A CA 1
ATOM 2138 C C . GLN A 1 266 ? -5.900 15.110 -16.732 1.00 69.06 266 GLN A C 1
ATOM 2140 O O . GLN A 1 266 ? -6.646 16.035 -16.416 1.00 69.06 266 GLN A O 1
ATOM 2145 N N . LYS A 1 267 ? -5.934 14.583 -17.968 1.00 69.31 267 LYS A N 1
ATOM 2146 C CA . LYS A 1 267 ? -6.965 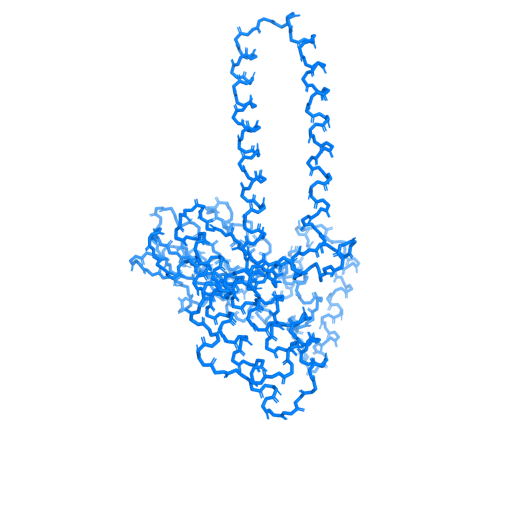14.960 -18.960 1.00 69.31 267 LYS A CA 1
ATOM 2147 C C . LYS A 1 267 ? -8.356 14.528 -18.495 1.00 69.31 267 LYS A C 1
ATOM 2149 O O . LYS A 1 267 ? -9.274 15.342 -18.496 1.00 69.31 267 LYS A O 1
ATOM 2154 N N . ILE A 1 268 ? -8.482 13.290 -18.011 1.00 68.06 268 ILE A N 1
ATOM 2155 C CA . ILE A 1 268 ? -9.737 12.762 -17.459 1.00 68.06 268 ILE A CA 1
ATOM 2156 C C . ILE A 1 268 ? -10.179 13.581 -16.232 1.00 68.06 268 ILE A C 1
ATOM 2158 O O . ILE A 1 268 ? -11.340 13.973 -16.159 1.00 68.06 268 ILE A O 1
ATOM 2162 N N . ASN A 1 269 ? -9.267 13.920 -15.313 1.00 65.12 269 ASN A N 1
ATOM 2163 C CA . ASN A 1 269 ? -9.568 14.779 -14.160 1.00 65.12 269 ASN A CA 1
ATOM 2164 C C . ASN A 1 269 ? -10.026 16.185 -14.581 1.00 65.12 269 ASN A C 1
ATOM 2166 O O . ASN A 1 269 ? -10.996 16.700 -14.026 1.00 65.12 269 ASN A O 1
ATOM 2170 N N . ALA A 1 270 ? -9.366 16.806 -15.564 1.00 64.31 270 ALA A N 1
ATOM 2171 C CA . ALA A 1 270 ? -9.741 18.129 -16.066 1.00 64.31 270 ALA A CA 1
ATOM 2172 C C . ALA A 1 270 ? -11.131 18.125 -16.728 1.00 64.31 270 ALA A C 1
ATOM 2174 O O . ALA A 1 270 ? -11.926 19.036 -16.496 1.00 64.31 270 ALA A O 1
ATOM 2175 N N . GLU A 1 271 ? -11.459 17.083 -17.495 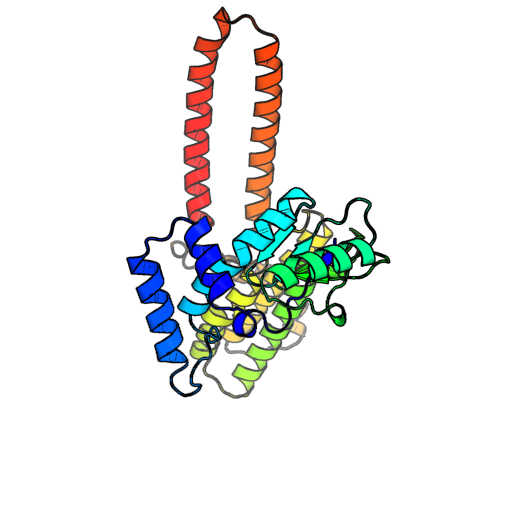1.00 63.84 271 GLU A N 1
ATOM 2176 C CA . GLU A 1 271 ? -12.802 16.883 -18.048 1.00 63.84 271 GLU A CA 1
ATOM 2177 C C . GLU A 1 271 ? -13.839 16.651 -16.932 1.00 63.84 271 GLU A C 1
ATOM 2179 O O . GLU A 1 271 ? -14.885 17.300 -16.919 1.00 63.84 271 GLU A O 1
ATOM 2184 N N . GLN A 1 272 ? -13.543 15.804 -15.938 1.00 60.31 272 GLN A N 1
ATOM 2185 C CA . GLN A 1 272 ? -14.418 15.562 -14.780 1.00 60.31 272 GLN A CA 1
ATOM 2186 C C . GLN A 1 272 ? -14.667 16.822 -13.934 1.00 60.31 272 GLN A C 1
ATOM 2188 O O . GLN A 1 272 ? -15.794 17.038 -13.485 1.00 60.31 272 GLN A O 1
ATOM 2193 N N . LEU A 1 273 ? -13.660 17.682 -13.759 1.00 59.12 273 LEU A N 1
ATOM 2194 C CA . LEU A 1 273 ? -13.810 18.986 -13.106 1.00 59.12 273 LEU A CA 1
ATOM 2195 C C . LEU A 1 273 ? -14.737 19.912 -13.905 1.00 59.12 273 LEU A C 1
ATOM 2197 O O . LEU A 1 273 ? -15.660 20.478 -13.324 1.00 59.12 273 LEU A O 1
ATOM 2201 N N . GLN A 1 274 ? -14.594 19.979 -15.234 1.00 62.22 274 GLN A N 1
ATOM 2202 C CA . GLN A 1 274 ? -15.527 20.736 -16.079 1.00 62.22 274 GLN A CA 1
ATOM 2203 C C . GLN A 1 274 ? -16.970 20.217 -15.968 1.00 62.22 274 GLN A C 1
ATOM 2205 O O . GLN A 1 274 ? -17.897 21.021 -15.885 1.00 62.22 274 GLN A O 1
ATOM 2210 N N . TYR A 1 275 ? -17.189 18.896 -15.905 1.00 59.09 275 TYR A N 1
ATOM 2211 C CA . TYR A 1 275 ? -18.531 18.343 -15.664 1.00 59.09 275 TYR A CA 1
ATOM 2212 C C . TYR A 1 275 ? -19.072 18.692 -14.271 1.00 59.09 275 TYR A C 1
ATOM 2214 O O . TYR A 1 275 ? -20.266 18.965 -14.140 1.00 59.09 275 TYR A O 1
ATOM 2222 N N . LYS A 1 276 ? -18.221 18.715 -13.237 1.00 55.22 276 LYS A N 1
ATOM 2223 C CA . LYS A 1 276 ? -18.602 19.099 -11.870 1.00 55.22 276 LYS A CA 1
ATOM 2224 C C . LYS A 1 276 ? -19.025 20.568 -11.794 1.00 55.22 276 LYS A C 1
ATOM 2226 O O . LYS A 1 276 ? -20.084 20.857 -11.239 1.00 55.22 276 LYS A O 1
ATOM 2231 N N . ASP A 1 277 ? -18.252 21.472 -12.388 1.00 62.88 277 ASP A N 1
ATOM 2232 C CA . ASP A 1 277 ? -18.560 22.905 -12.396 1.00 62.88 277 ASP A CA 1
ATOM 2233 C C . ASP A 1 277 ? -19.815 23.202 -13.230 1.00 62.88 277 ASP A C 1
ATOM 2235 O O . ASP A 1 277 ? -20.677 23.969 -12.801 1.00 62.88 277 ASP A O 1
ATOM 2239 N N . LEU A 1 278 ? -19.991 22.515 -14.367 1.00 58.72 278 LEU A N 1
ATOM 2240 C CA . LEU A 1 278 ? -21.223 22.571 -15.158 1.00 58.72 278 LEU A CA 1
ATOM 2241 C C . LEU A 1 278 ? -22.439 22.083 -14.350 1.00 58.72 278 LEU A C 1
ATOM 2243 O O . LEU A 1 278 ? -23.511 22.679 -14.430 1.00 58.72 278 LEU A O 1
ATOM 2247 N N . PHE A 1 279 ? -22.287 21.026 -13.545 1.00 54.44 279 PHE A N 1
ATOM 2248 C CA . PHE A 1 279 ? -23.355 20.503 -12.688 1.00 54.44 279 PHE A CA 1
ATOM 2249 C C . PHE A 1 279 ? -23.715 21.468 -11.545 1.00 54.44 279 PHE A C 1
ATOM 2251 O O . PHE A 1 279 ? -24.892 21.603 -11.210 1.00 54.44 279 PHE A O 1
ATOM 2258 N N . ILE A 1 280 ? -22.732 22.179 -10.981 1.00 63.94 280 ILE A N 1
ATOM 2259 C CA . ILE A 1 280 ? -22.954 23.241 -9.985 1.00 63.94 280 ILE A CA 1
ATOM 2260 C C . ILE A 1 280 ? -23.715 24.413 -10.621 1.00 63.94 280 ILE A C 1
ATOM 2262 O O . ILE A 1 280 ? -24.783 24.772 -10.130 1.00 63.94 280 ILE A O 1
ATOM 2266 N N . GLN A 1 281 ? -23.249 24.927 -11.763 1.00 64.69 281 GLN A N 1
ATOM 2267 C CA . GLN A 1 281 ? -23.919 26.012 -12.496 1.00 64.69 281 GLN A CA 1
ATOM 2268 C C . GLN A 1 281 ? -25.350 25.634 -12.912 1.00 64.69 281 GLN A C 1
ATOM 2270 O O . GLN A 1 281 ? -26.270 26.443 -12.803 1.00 64.69 281 GLN A O 1
ATOM 2275 N N . LEU A 1 282 ? -25.575 24.389 -13.349 1.00 56.00 282 LEU A N 1
ATOM 2276 C CA . LEU A 1 282 ? -26.913 23.882 -13.665 1.00 56.00 282 LEU A CA 1
ATOM 2277 C C . LEU A 1 282 ? -27.797 23.746 -12.423 1.00 56.00 282 LEU A C 1
ATOM 2279 O O . LEU A 1 282 ? -28.998 23.993 -12.516 1.00 56.00 282 LEU A O 1
ATOM 2283 N N . LYS A 1 283 ? -27.245 23.379 -11.263 1.00 59.91 283 LYS A N 1
ATOM 2284 C CA . LYS A 1 283 ? -27.998 23.364 -10.004 1.00 59.91 283 LYS A CA 1
ATOM 2285 C C . LYS A 1 283 ? -28.436 24.783 -9.625 1.00 59.91 283 LYS A C 1
ATOM 2287 O O . LYS A 1 283 ? -29.626 25.007 -9.425 1.00 59.91 283 LYS A O 1
ATOM 2292 N N . GLU A 1 284 ? -27.507 25.735 -9.619 1.00 66.75 284 GLU A N 1
ATOM 2293 C CA . GLU A 1 284 ? -27.772 27.151 -9.327 1.00 66.75 284 GLU A CA 1
ATOM 2294 C C . GLU A 1 284 ? -28.787 27.763 -10.308 1.00 66.75 284 GLU A C 1
ATOM 2296 O O . GLU A 1 284 ? -29.660 28.529 -9.903 1.00 66.75 284 GLU A O 1
ATOM 2301 N N . HIS A 1 285 ? -28.736 27.387 -11.590 1.00 58.84 285 HIS A N 1
ATOM 2302 C CA . HIS A 1 285 ? -29.692 27.854 -12.595 1.00 58.84 285 HIS A CA 1
ATOM 2303 C C . HIS A 1 285 ? -31.083 27.210 -12.456 1.00 58.84 285 HIS A C 1
ATOM 2305 O O . HIS A 1 285 ? -32.095 27.881 -12.664 1.00 58.84 285 HIS A O 1
ATOM 2311 N N . ASN A 1 286 ? -31.165 25.933 -12.066 1.00 54.94 286 ASN A N 1
ATOM 2312 C CA . ASN A 1 286 ? -32.441 25.267 -11.778 1.00 54.94 286 ASN A CA 1
ATOM 2313 C C . ASN A 1 286 ? -33.096 25.801 -10.494 1.00 54.94 286 ASN A C 1
ATOM 2315 O O . ASN A 1 286 ? -34.315 25.935 -10.456 1.00 54.94 286 ASN A O 1
ATOM 2319 N N . GLU A 1 287 ? -32.313 26.184 -9.482 1.00 60.00 287 GLU A N 1
ATOM 2320 C CA . GLU A 1 287 ? -32.809 26.881 -8.282 1.00 60.00 287 GLU A CA 1
ATOM 2321 C C . GLU A 1 287 ? -33.335 28.304 -8.590 1.00 60.00 287 GLU A C 1
ATOM 2323 O O . GLU A 1 287 ? -34.030 28.897 -7.765 1.00 60.00 287 GLU A O 1
ATOM 2328 N N . GLN A 1 288 ? -33.070 28.837 -9.792 1.00 57.81 288 GLN A N 1
ATOM 2329 C CA . GLN A 1 288 ? -33.534 30.149 -10.267 1.00 57.81 288 GLN A CA 1
ATOM 2330 C C . GLN A 1 288 ? -34.700 30.092 -11.278 1.00 57.81 288 GLN A C 1
ATOM 2332 O O . GLN A 1 288 ? -35.268 31.141 -11.593 1.00 57.81 288 GLN A O 1
ATOM 2337 N N . GLN A 1 289 ? -35.086 28.917 -11.797 1.00 52.94 289 GLN A N 1
ATOM 2338 C CA . GLN A 1 289 ? -36.170 28.783 -12.786 1.00 52.94 289 GLN A CA 1
ATOM 2339 C C . GLN A 1 289 ? -37.421 28.082 -12.234 1.00 52.94 289 GLN A C 1
ATOM 2341 O O . GLN A 1 289 ? -37.355 27.067 -11.549 1.00 52.94 289 GLN A O 1
ATOM 2346 N N . ASN A 1 290 ? -38.601 28.591 -12.606 1.00 54.75 290 ASN A N 1
ATOM 2347 C CA . ASN A 1 290 ? -39.879 27.962 -12.260 1.00 54.75 290 ASN A CA 1
ATOM 2348 C C . ASN A 1 290 ? -40.058 26.598 -12.956 1.00 54.75 290 ASN A C 1
ATOM 2350 O O . ASN A 1 290 ? -39.773 26.451 -14.145 1.00 54.75 290 ASN A O 1
ATOM 2354 N N . HIS A 1 291 ? -40.637 25.633 -12.230 1.00 52.47 291 HIS A N 1
ATOM 2355 C CA . HIS A 1 291 ? -40.720 24.208 -12.594 1.00 52.47 291 HIS A CA 1
ATOM 2356 C C . HIS A 1 291 ? -41.227 23.858 -14.008 1.00 52.47 291 HIS A C 1
ATOM 2358 O O . HIS A 1 291 ? -40.922 22.772 -14.499 1.00 52.47 291 HIS A O 1
ATOM 2364 N N . ALA A 1 292 ? -41.988 24.731 -14.674 1.00 48.16 292 ALA A N 1
ATOM 2365 C CA . ALA A 1 292 ? -42.568 24.448 -15.988 1.00 48.16 292 ALA A CA 1
ATOM 2366 C C . ALA A 1 292 ? -41.526 24.315 -17.120 1.00 48.16 292 ALA A C 1
ATOM 2368 O O . ALA A 1 292 ? -41.778 23.593 -18.081 1.00 48.16 292 ALA A O 1
ATOM 2369 N N . THR A 1 293 ? -40.364 24.973 -17.018 1.00 51.50 293 THR A N 1
ATOM 2370 C CA . THR A 1 293 ? -39.330 24.947 -18.075 1.00 51.50 293 THR A CA 1
ATOM 2371 C C . THR A 1 293 ? -38.367 23.757 -17.963 1.00 51.50 293 THR A C 1
ATOM 2373 O O . THR A 1 293 ? -37.637 23.477 -18.912 1.00 51.50 293 THR A O 1
ATOM 2376 N N . LEU A 1 294 ? -38.326 23.057 -16.818 1.00 46.38 294 LEU A N 1
ATOM 2377 C CA . LEU A 1 294 ? -37.274 22.069 -16.535 1.00 46.38 294 LEU A CA 1
ATOM 2378 C C . LEU A 1 294 ? -37.310 20.850 -17.470 1.00 46.38 294 LEU A C 1
ATOM 2380 O O . LEU A 1 294 ? -36.264 20.424 -17.956 1.00 46.38 294 LEU A O 1
ATOM 2384 N N . ILE A 1 295 ? -38.499 20.293 -17.720 1.00 48.38 295 ILE A N 1
ATOM 2385 C CA . ILE A 1 295 ? -38.657 18.964 -18.338 1.00 48.38 295 ILE A CA 1
ATOM 2386 C C . ILE A 1 295 ? -38.008 18.915 -19.731 1.00 48.38 295 ILE A C 1
ATOM 2388 O O . ILE A 1 295 ? -37.159 18.067 -19.990 1.00 48.38 295 ILE A O 1
ATOM 2392 N N . THR A 1 296 ? -38.323 19.880 -20.600 1.00 52.78 296 THR A N 1
ATOM 2393 C CA . THR A 1 296 ? -37.830 19.920 -21.989 1.00 52.78 296 THR A CA 1
ATOM 2394 C C . THR A 1 296 ? -36.309 20.082 -22.092 1.00 52.78 296 THR A C 1
ATOM 2396 O O . THR A 1 296 ? -35.698 19.623 -23.057 1.00 52.78 296 THR A O 1
ATOM 2399 N N . ASN A 1 297 ? -35.683 20.726 -21.102 1.00 52.47 297 ASN A N 1
ATOM 2400 C CA . ASN A 1 297 ? -34.232 20.910 -21.061 1.00 52.47 297 ASN A CA 1
ATOM 2401 C C . ASN A 1 297 ? -33.512 19.675 -20.497 1.00 52.47 297 ASN A C 1
ATOM 2403 O O . ASN A 1 297 ? -32.407 19.361 -20.945 1.00 52.47 297 ASN A O 1
ATOM 2407 N N . MET A 1 298 ? -34.135 18.949 -19.560 1.00 49.03 298 MET A N 1
ATOM 2408 C CA . MET A 1 298 ? -33.552 17.742 -18.969 1.00 49.03 298 MET A CA 1
ATOM 2409 C C . MET A 1 298 ? -33.363 16.614 -19.988 1.00 49.03 298 MET A C 1
ATOM 2411 O O . MET A 1 298 ? -32.305 15.995 -19.969 1.00 49.03 298 MET A O 1
ATOM 2415 N N . ASP A 1 299 ? -34.303 16.382 -20.909 1.00 48.81 299 ASP A N 1
ATOM 2416 C CA . ASP A 1 299 ? -34.167 15.307 -21.911 1.00 48.81 299 ASP A CA 1
ATOM 2417 C C . ASP A 1 299 ? -33.019 15.574 -22.904 1.00 48.81 299 ASP A C 1
ATOM 2419 O O . ASP A 1 299 ? -32.210 14.689 -23.196 1.00 48.81 299 ASP A O 1
ATOM 2423 N N . SER A 1 300 ? -32.887 16.821 -23.374 1.00 55.06 300 SER A N 1
ATOM 2424 C CA . SER A 1 300 ? -31.775 17.253 -24.239 1.00 55.06 300 SER A CA 1
ATOM 2425 C C . SER A 1 300 ? -30.419 17.141 -23.530 1.00 55.06 300 SER A C 1
ATOM 2427 O O . SER A 1 300 ? -29.430 16.700 -24.122 1.00 55.06 300 SER A O 1
ATOM 2429 N N . PHE A 1 301 ? -30.369 17.493 -22.241 1.00 55.56 301 PHE A N 1
ATOM 2430 C CA . PHE A 1 301 ? -29.164 17.370 -21.425 1.00 55.56 301 PHE A CA 1
ATOM 2431 C C . PHE A 1 301 ? -28.814 15.905 -21.126 1.00 55.56 301 PHE A C 1
ATOM 2433 O O . PHE A 1 301 ? -27.662 15.513 -21.292 1.00 55.56 301 PHE A O 1
ATOM 2440 N N . ALA A 1 302 ? -29.795 15.072 -20.768 1.00 51.50 302 ALA A N 1
ATOM 2441 C CA . ALA A 1 302 ? -29.601 13.646 -20.517 1.00 51.50 302 ALA A CA 1
ATOM 2442 C C . ALA A 1 302 ? -29.044 12.926 -21.754 1.00 51.50 302 ALA A C 1
ATOM 2444 O O . ALA A 1 302 ? -28.118 12.129 -21.621 1.00 51.50 302 ALA A O 1
ATOM 2445 N N . ALA A 1 303 ? -29.525 13.259 -22.957 1.00 56.62 303 ALA A N 1
ATOM 2446 C CA . ALA A 1 303 ? -28.973 12.738 -24.207 1.00 56.62 303 ALA A CA 1
ATOM 2447 C C . ALA A 1 303 ? -27.501 13.148 -24.425 1.00 56.62 303 ALA A C 1
ATOM 2449 O O . ALA A 1 303 ? -26.678 12.309 -24.793 1.00 56.62 303 ALA A O 1
ATOM 2450 N N . GLN A 1 304 ? -27.142 14.411 -24.160 1.00 55.22 304 GLN A N 1
ATOM 2451 C CA . GLN A 1 304 ? -25.758 14.894 -24.288 1.00 55.22 304 GLN A CA 1
ATOM 2452 C C . GLN A 1 304 ? -24.817 14.279 -23.243 1.00 55.22 304 GLN A C 1
ATOM 2454 O O . GLN A 1 304 ? -23.688 13.916 -23.576 1.00 55.22 304 GLN A O 1
ATOM 2459 N N . VAL A 1 305 ? -25.278 14.129 -21.997 1.00 50.22 305 VAL A N 1
ATOM 2460 C CA . VAL A 1 305 ? -24.520 13.463 -20.930 1.00 50.22 305 VAL A CA 1
ATOM 2461 C C . VAL A 1 305 ? -24.335 11.987 -21.260 1.00 50.22 305 VAL A C 1
ATOM 2463 O O . VAL A 1 305 ? -23.201 11.526 -21.242 1.00 50.22 305 VAL A O 1
ATOM 2466 N N . LEU A 1 306 ? -25.391 11.255 -21.632 1.00 48.16 306 LEU A N 1
ATOM 2467 C CA . LEU A 1 306 ? -25.297 9.833 -21.986 1.00 48.16 306 LEU A CA 1
ATOM 2468 C C . LEU A 1 306 ? -24.363 9.586 -23.177 1.00 48.16 306 LEU A C 1
ATOM 2470 O O . LEU A 1 306 ? -23.564 8.655 -23.118 1.00 48.16 306 LEU A O 1
ATOM 2474 N N . HIS A 1 307 ? -24.401 10.433 -24.213 1.00 54.38 307 HIS A N 1
ATOM 2475 C CA . HIS A 1 307 ? -23.466 10.333 -25.338 1.00 54.38 307 HIS A CA 1
ATOM 2476 C C . HIS A 1 307 ? -22.013 10.464 -24.863 1.00 54.38 307 HIS A C 1
ATOM 2478 O O . HIS A 1 307 ? -21.202 9.575 -25.107 1.00 54.38 307 HIS A O 1
ATOM 2484 N N . LYS A 1 308 ? -21.691 11.522 -24.107 1.00 52.47 308 LYS A N 1
ATOM 2485 C CA . LYS A 1 308 ? -20.322 11.753 -23.620 1.00 52.47 308 LYS A CA 1
ATOM 2486 C C . LYS A 1 308 ? -19.880 10.763 -22.538 1.00 52.47 308 LYS A C 1
ATOM 2488 O O . LYS A 1 308 ? -18.694 10.473 -22.430 1.00 52.47 308 LYS A O 1
ATOM 2493 N N . TYR A 1 309 ? -20.805 10.198 -21.764 1.00 43.12 309 TYR A N 1
ATOM 2494 C CA . TYR A 1 309 ? -20.509 9.117 -20.818 1.00 43.12 309 TYR A CA 1
ATOM 2495 C C . TYR A 1 309 ? -20.197 7.800 -21.547 1.00 43.12 309 TYR A C 1
ATOM 2497 O O . TYR A 1 309 ? -19.384 7.003 -21.076 1.00 43.12 309 TYR A O 1
ATOM 2505 N N . HIS A 1 310 ? -20.784 7.587 -22.729 1.00 47.44 310 HIS A N 1
ATOM 2506 C CA . HIS A 1 310 ? -20.413 6.487 -23.616 1.00 47.44 310 HIS A CA 1
ATOM 2507 C C . HIS A 1 310 ? -19.009 6.687 -24.218 1.00 47.44 310 HIS A C 1
ATOM 2509 O O . HIS A 1 310 ? -18.253 5.722 -24.346 1.00 47.44 310 HIS A O 1
ATOM 2515 N N . ASP A 1 311 ? -18.622 7.930 -24.520 1.00 51.12 311 ASP A N 1
ATOM 2516 C CA . ASP A 1 311 ? -17.260 8.273 -24.954 1.00 51.12 311 ASP A CA 1
ATOM 2517 C C . ASP A 1 311 ? -16.233 8.100 -23.808 1.00 51.12 311 ASP A C 1
ATOM 2519 O O . ASP A 1 311 ? -15.169 7.507 -24.001 1.00 51.12 311 ASP A O 1
ATOM 2523 N N . LEU A 1 312 ? -16.575 8.521 -22.583 1.00 42.66 312 LEU A N 1
ATOM 2524 C CA . LEU A 1 312 ? -15.742 8.343 -21.383 1.00 42.66 312 LEU A CA 1
ATOM 2525 C C . LEU A 1 312 ? -15.567 6.875 -20.974 1.00 42.66 312 LEU A C 1
ATOM 2527 O O . LEU A 1 312 ? -14.458 6.477 -20.631 1.00 42.66 312 LEU A O 1
ATOM 2531 N N . THR A 1 313 ? -16.613 6.046 -21.037 1.00 40.50 313 THR A N 1
ATOM 2532 C CA . THR A 1 313 ? -16.497 4.608 -20.714 1.00 40.50 313 THR A CA 1
ATOM 2533 C C . THR A 1 313 ? -15.655 3.848 -21.741 1.00 40.50 313 THR A C 1
ATOM 2535 O O . THR A 1 313 ? -14.927 2.927 -21.365 1.00 40.50 313 THR A O 1
ATOM 2538 N N . ASN A 1 314 ? -15.644 4.284 -23.007 1.00 43.34 314 ASN A N 1
ATOM 2539 C CA . ASN A 1 314 ? -14.668 3.811 -23.992 1.00 43.34 314 ASN A CA 1
ATOM 2540 C C . ASN A 1 314 ? -13.226 4.194 -23.595 1.00 43.34 314 ASN A C 1
ATOM 2542 O O . ASN A 1 314 ? -12.326 3.369 -23.745 1.00 43.34 314 ASN A O 1
ATOM 2546 N N . MET A 1 315 ? -12.987 5.395 -23.045 1.00 38.91 315 MET A N 1
ATOM 2547 C CA . MET A 1 315 ? -11.661 5.789 -22.533 1.00 38.91 315 MET A CA 1
ATOM 2548 C C . MET A 1 315 ? -11.269 5.084 -21.225 1.00 38.91 315 MET A C 1
ATOM 2550 O O . MET A 1 315 ? -10.113 4.692 -21.092 1.00 38.91 315 MET A O 1
ATOM 2554 N N . GLU A 1 316 ? -12.192 4.823 -20.293 1.00 34.78 316 GLU A N 1
ATOM 2555 C CA . GLU A 1 316 ? -11.897 3.995 -19.111 1.00 34.78 316 GLU A CA 1
ATOM 2556 C C . GLU A 1 316 ? -11.427 2.587 -19.500 1.00 34.78 316 GLU A C 1
ATOM 2558 O O . GLU A 1 316 ? -10.534 2.031 -18.859 1.00 34.78 316 GLU A O 1
ATOM 2563 N N . HIS A 1 317 ? -11.974 2.022 -20.581 1.00 36.50 317 HIS A N 1
ATOM 2564 C CA . HIS A 1 317 ? -11.532 0.732 -21.115 1.00 36.50 317 HIS A CA 1
ATOM 2565 C C . HIS A 1 317 ? -10.082 0.761 -21.641 1.00 36.50 317 HIS A C 1
ATOM 2567 O O . HIS A 1 317 ? -9.430 -0.276 -21.646 1.00 36.50 317 HIS A O 1
ATOM 2573 N N . TYR A 1 318 ? -9.549 1.932 -22.012 1.00 36.09 318 TYR A N 1
ATOM 2574 C CA . TYR A 1 318 ? -8.131 2.132 -22.354 1.00 36.09 318 TYR A CA 1
ATOM 2575 C C . TYR A 1 318 ? -7.223 2.433 -21.147 1.00 36.09 318 TYR A C 1
ATOM 2577 O O . TYR A 1 318 ? -6.006 2.434 -21.301 1.00 36.09 318 TYR A O 1
ATOM 2585 N N . VAL A 1 319 ? -7.781 2.706 -19.962 1.00 34.66 319 VAL A N 1
ATOM 2586 C CA . VAL A 1 319 ? -7.015 2.994 -18.728 1.00 34.66 319 VAL A CA 1
ATOM 2587 C C . VAL A 1 319 ? -6.982 1.789 -17.776 1.00 34.66 319 VAL A C 1
ATOM 2589 O O . VAL A 1 319 ? -6.116 1.707 -16.907 1.00 34.66 319 VAL A O 1
ATOM 2592 N N . ARG A 1 320 ? -7.898 0.825 -17.951 1.00 31.95 320 ARG A N 1
ATOM 2593 C CA . ARG A 1 320 ? -7.987 -0.422 -17.168 1.00 31.95 320 ARG A CA 1
ATOM 2594 C C . ARG A 1 320 ? -7.407 -1.661 -17.892 1.00 31.95 320 ARG A C 1
ATOM 2596 O O . ARG A 1 320 ? -7.721 -2.778 -17.480 1.00 31.95 320 ARG A O 1
ATOM 2603 N N . LEU A 1 321 ? -6.596 -1.470 -18.945 1.00 32.16 321 LEU A N 1
ATOM 2604 C CA . LEU A 1 321 ? -5.928 -2.509 -19.758 1.00 32.16 321 LEU A CA 1
ATOM 2605 C C . LEU A 1 321 ? -4.427 -2.230 -19.945 1.00 32.16 321 LEU A C 1
ATOM 2607 O O . LEU A 1 321 ? -3.644 -3.191 -19.788 1.00 32.16 321 LEU A O 1
#

Sequence (321 aa):
MMKIDIQNAFNETQLETLLYGMETQLVPMQTQLYLCGLIQAQNCRETASYNLVQGNNLSSLCFSYAIQPILEELRKKYRISCYADDIIIEIGQDTEKDVIQFATNLFSKYGFTINEKKCFSTANDNVITFDGINVSSTENDPRLHTSKKLIQTADEIYSLVEQLLERGLGRSQTLGIFLVSLIPKINWALRIEDYVEETIKDYNKIDEVMAQTFYMITNPRQFSEEDFMGEKRQVTIQNFINIMSAPLNRNGFNCILPGRNFEAAQKINAEQLQYKDLFIQLKEHNEQQNHATLITNMDSFAAQVLHKYHDLTNMEHYVRL

Organism: NCBI:txid28002

Radius of gyration: 26.22 Å; chains: 1; bounding box: 72×57×59 Å

Foldseek 3Di:
DKKWAWPLLQQQQDLVLLVVLCVVVVPDPVVNVVLQVVQCVVCVVPVPGSGQDPPDPSSQVSLVSNCVVLVVVLVVPFDWDDDRRIIDTDQPPHDLVVVQVVSQVRVVVSRIHIPSVLIDDQPPVDWDADPNAIDHPDLPDVSRLLLVVLLVLLVVLLVVLVVCVVVPPQLVVSVVCCQPPRLVVSVVDDPPDDPDPVSLVSLVSSLL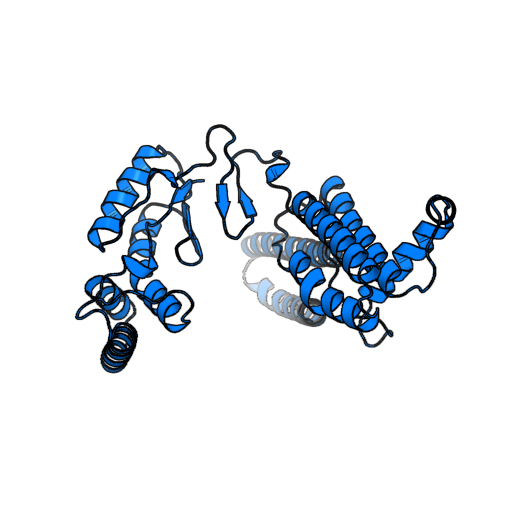SSLVSNCVSPDPDDDDCVVVPDPVVVVVSVVSSCQACPDVVVNHVVRPRRNVLVVLVVVVVVVVVVVVVVVVVVVVVVVVDDPPPPPVVVVVVVVVVVVVVVVVVVVVVSNVD

pLDDT: mean 77.32, std 16.87, range [31.95, 97.06]

Secondary structure (DSSP, 8-state):
-EEE-BTTHHHH--HHHHHHHHHHTT--HHHHHHHHHHHHHHTTTSTT-----TT-HHHHHHHHHHHHHHHHHHHTTS-EEEETTEEEE--TTS-HHHHHHHHHHHHGGGTPPB-GGG--BS-TT--EEETTEEE-S-TT-GGG-HHHHHHHHHHHHHHHHHHHHHTT--HHHHHHHIIIIIHHHHHTS-------HHHHHHHHHHHHHHHHHHHHHH--S---SGGGSSTHHHHHHHHHHHHHHS-GGGT------HHHHHHHHHHHHHHHHHHHHHHHHHHHHHTTS-GGGHHHHHHHHHHHHHHHHHHHHHHHHHH--